Protein AF-A0A4Q5TGQ3-F1 (afdb_monomer_lite)

Structure (mmCIF, N/CA/C/O backbone):
data_AF-A0A4Q5TGQ3-F1
#
_entry.id   AF-A0A4Q5TGQ3-F1
#
loop_
_atom_site.group_PDB
_atom_site.id
_atom_site.type_symbol
_atom_site.label_atom_id
_atom_site.label_alt_id
_atom_site.label_comp_id
_atom_site.label_asym_id
_atom_site.label_entity_id
_atom_site.label_seq_id
_atom_site.pdbx_PDB_ins_code
_atom_site.Cartn_x
_atom_site.Cartn_y
_atom_site.Cartn_z
_atom_site.occupancy
_atom_site.B_iso_or_equiv
_atom_site.auth_seq_id
_atom_site.auth_comp_id
_atom_site.auth_asym_id
_atom_site.auth_atom_id
_atom_site.pdbx_PDB_model_num
ATOM 1 N N . MET A 1 1 ? -14.042 -17.756 -9.982 1.00 50.22 1 MET A N 1
ATOM 2 C CA . MET A 1 1 ? -13.386 -18.759 -9.117 1.00 50.22 1 MET A CA 1
ATOM 3 C C . MET A 1 1 ? -13.453 -18.427 -7.625 1.00 50.22 1 MET A C 1
ATOM 5 O O . MET A 1 1 ? -13.929 -19.279 -6.901 1.00 50.22 1 MET A O 1
ATOM 9 N N . ALA A 1 2 ? -13.041 -17.249 -7.129 1.00 47.34 2 ALA A N 1
ATOM 10 C CA . ALA A 1 2 ? -13.083 -16.975 -5.676 1.00 47.34 2 ALA A CA 1
ATOM 11 C C . ALA A 1 2 ? -14.503 -16.940 -5.086 1.00 47.34 2 ALA A C 1
ATOM 13 O O . ALA A 1 2 ? -14.735 -17.528 -4.039 1.00 47.34 2 ALA A O 1
ATOM 14 N N . ALA A 1 3 ? -15.469 -16.342 -5.797 1.00 51.19 3 ALA A N 1
ATOM 15 C CA . ALA A 1 3 ? -16.883 -16.433 -5.426 1.00 51.19 3 ALA A CA 1
ATOM 16 C C . ALA A 1 3 ? -17.351 -17.897 -5.386 1.00 51.19 3 ALA A C 1
ATOM 18 O O . ALA A 1 3 ? -17.969 -18.317 -4.422 1.00 51.19 3 ALA A O 1
ATOM 19 N N . THR A 1 4 ? -16.973 -18.704 -6.382 1.00 56.66 4 THR A N 1
ATOM 20 C CA . THR A 1 4 ? -17.255 -20.147 -6.417 1.00 56.66 4 THR A CA 1
ATOM 21 C C . THR A 1 4 ? -16.618 -20.882 -5.239 1.00 56.66 4 THR A C 1
ATOM 23 O O . THR A 1 4 ? -17.290 -21.669 -4.595 1.00 56.66 4 THR A O 1
ATOM 26 N N . LEU A 1 5 ? -15.351 -20.610 -4.919 1.00 57.34 5 LEU A N 1
ATOM 27 C CA . LEU A 1 5 ? -14.638 -21.221 -3.799 1.00 57.34 5 LEU A CA 1
ATOM 28 C C . LEU A 1 5 ? -15.249 -20.816 -2.458 1.00 57.34 5 LEU A C 1
ATOM 30 O O . LEU A 1 5 ? -15.397 -21.657 -1.588 1.00 57.34 5 LEU A O 1
ATOM 34 N N . ALA A 1 6 ? -15.636 -19.557 -2.284 1.00 54.16 6 ALA A N 1
ATOM 35 C CA . ALA A 1 6 ? -16.277 -19.103 -1.060 1.00 54.16 6 ALA A CA 1
ATOM 36 C C . ALA A 1 6 ? -17.706 -19.616 -0.919 1.00 54.16 6 ALA A C 1
ATOM 38 O O . ALA A 1 6 ? -18.105 -19.966 0.183 1.00 54.16 6 ALA A O 1
ATOM 39 N N . LEU A 1 7 ? -18.448 -19.727 -2.022 1.00 61.91 7 LEU A N 1
ATOM 40 C CA . LEU A 1 7 ? -19.734 -20.419 -2.050 1.00 61.91 7 LEU A CA 1
ATOM 41 C C . LEU A 1 7 ? -19.554 -21.907 -1.731 1.00 61.91 7 LEU A C 1
ATOM 43 O O . LEU A 1 7 ? -20.342 -22.448 -0.971 1.00 61.91 7 LEU A O 1
ATOM 47 N N . LEU A 1 8 ? -18.498 -22.554 -2.237 1.00 64.31 8 LEU A N 1
ATOM 48 C CA . LEU A 1 8 ? -18.159 -23.942 -1.912 1.00 64.31 8 LEU A CA 1
ATOM 49 C C . LEU A 1 8 ? -17.750 -24.101 -0.447 1.00 64.31 8 LEU A C 1
ATOM 51 O O . LEU A 1 8 ? -18.215 -25.024 0.201 1.00 64.31 8 LEU A O 1
ATOM 55 N N . LEU A 1 9 ? -16.924 -23.212 0.104 1.00 59.62 9 LEU A N 1
ATOM 56 C CA . LEU A 1 9 ? -16.521 -23.246 1.512 1.00 59.62 9 LEU A CA 1
ATOM 57 C C . LEU A 1 9 ? -17.701 -22.941 2.438 1.00 59.62 9 LEU A C 1
ATOM 59 O O . LEU A 1 9 ? -17.874 -23.636 3.433 1.00 59.62 9 LEU A O 1
ATOM 63 N N . ALA A 1 10 ? -18.540 -21.964 2.087 1.00 61.91 10 ALA A N 1
ATOM 64 C CA . ALA A 1 10 ? -19.783 -21.680 2.795 1.00 61.91 10 ALA A CA 1
ATOM 65 C C . ALA A 1 10 ? -20.739 -22.878 2.723 1.00 61.91 10 ALA A C 1
ATOM 67 O O . ALA A 1 10 ? -21.314 -23.244 3.739 1.00 61.91 10 ALA A O 1
ATOM 68 N N . ALA A 1 11 ? -20.849 -23.544 1.568 1.00 69.44 11 ALA A N 1
ATOM 69 C CA . ALA A 1 11 ? -21.652 -24.753 1.403 1.00 69.44 11 ALA A CA 1
ATOM 70 C C . ALA A 1 11 ? -21.084 -25.949 2.182 1.00 69.44 11 ALA A C 1
ATOM 72 O O . ALA A 1 11 ? -21.845 -26.682 2.799 1.00 69.44 11 ALA A O 1
ATOM 73 N N . VAL A 1 12 ? -19.762 -26.141 2.202 1.00 69.38 12 VAL A N 1
ATOM 74 C CA . VAL A 1 12 ? -19.092 -27.200 2.974 1.00 69.38 12 VAL A CA 1
ATOM 75 C C . VAL A 1 12 ? -19.251 -26.958 4.472 1.00 69.38 12 VAL A C 1
ATOM 77 O O . VAL A 1 12 ? -19.541 -27.896 5.207 1.00 69.38 12 VAL A O 1
ATOM 80 N N . TRP A 1 13 ? -19.104 -25.715 4.932 1.00 63.84 13 TRP A N 1
ATOM 81 C CA . TRP A 1 13 ? -19.319 -25.350 6.331 1.00 63.84 13 TRP A CA 1
ATOM 82 C C . TRP A 1 13 ? -20.790 -25.513 6.732 1.00 63.84 13 TRP A C 1
ATOM 84 O O . TRP A 1 13 ? -21.083 -26.190 7.715 1.00 63.84 13 TRP A O 1
ATOM 94 N N . ALA A 1 14 ? -21.714 -25.006 5.910 1.00 70.06 14 ALA A N 1
ATOM 95 C CA . ALA A 1 14 ? -23.150 -25.181 6.102 1.00 70.06 14 ALA A CA 1
ATOM 96 C C . ALA A 1 14 ? -23.560 -26.657 6.086 1.00 70.06 14 ALA A C 1
ATOM 98 O O . ALA A 1 14 ? -24.423 -27.042 6.863 1.00 70.06 14 ALA A O 1
ATOM 99 N N . TRP A 1 15 ? -22.939 -27.493 5.248 1.00 77.06 15 TRP A N 1
ATOM 100 C CA . TRP A 1 15 ? -23.179 -28.935 5.227 1.00 77.06 15 TRP A CA 1
ATOM 101 C C . TRP A 1 15 ? -22.639 -29.614 6.489 1.00 77.06 15 TRP A C 1
ATOM 103 O O . TRP A 1 15 ? -23.366 -30.368 7.136 1.00 77.06 15 TRP A O 1
ATOM 113 N N . ARG A 1 16 ? -21.390 -29.325 6.870 1.00 72.88 16 ARG A N 1
ATOM 114 C CA . ARG A 1 16 ? -20.743 -29.907 8.054 1.00 72.88 16 ARG A CA 1
ATOM 115 C C . ARG A 1 16 ? -21.534 -29.622 9.329 1.00 72.88 16 ARG A C 1
ATOM 117 O O . ARG A 1 16 ? -21.736 -30.524 10.134 1.00 72.88 16 ARG A O 1
ATOM 124 N N . ASP A 1 17 ? -21.993 -28.385 9.484 1.00 72.12 17 ASP A N 1
ATOM 125 C CA . ASP A 1 17 ? -22.681 -27.909 10.683 1.00 72.12 17 ASP A CA 1
ATOM 126 C C . ASP A 1 17 ? -24.206 -27.800 10.474 1.00 72.12 17 ASP A C 1
ATOM 128 O O . ASP A 1 17 ? -24.907 -27.145 11.250 1.00 72.12 17 ASP A O 1
ATOM 132 N N . TRP A 1 18 ? -24.745 -28.479 9.449 1.00 80.44 18 TRP A N 1
ATOM 133 C CA . TRP A 1 18 ? -26.138 -28.340 9.001 1.00 80.44 18 TRP A CA 1
ATOM 134 C C . TRP A 1 18 ? -27.157 -28.566 10.113 1.00 80.44 18 TRP A C 1
ATOM 136 O O . TRP A 1 18 ? -28.144 -27.842 10.202 1.00 80.44 18 TRP A O 1
ATOM 146 N N . ALA A 1 19 ? -26.924 -29.541 10.992 1.00 79.94 19 ALA A N 1
ATOM 147 C CA . ALA A 1 19 ? -27.840 -29.840 12.092 1.00 79.94 19 ALA A CA 1
ATOM 148 C C . ALA A 1 19 ? -27.990 -28.664 13.078 1.00 79.94 19 ALA A C 1
ATOM 150 O O . ALA A 1 19 ? -29.077 -28.435 13.603 1.00 79.94 19 ALA A O 1
ATOM 151 N N . ALA A 1 20 ? -26.917 -27.905 13.319 1.00 70.00 20 ALA A N 1
ATOM 152 C CA . ALA A 1 20 ? -26.957 -26.708 14.155 1.00 70.00 20 ALA A CA 1
ATOM 153 C C . ALA A 1 20 ? -27.500 -25.505 13.369 1.00 70.00 20 ALA A C 1
ATOM 155 O O . ALA A 1 20 ? -28.404 -24.814 13.842 1.00 70.00 20 ALA A O 1
ATOM 156 N N . LEU A 1 21 ? -27.005 -25.307 12.145 1.00 75.31 21 LEU A N 1
ATOM 157 C CA . LEU A 1 21 ? -27.364 -24.180 11.289 1.00 75.31 21 LEU A CA 1
ATOM 158 C C . LEU A 1 21 ? -28.845 -24.191 10.890 1.00 75.31 21 LEU A C 1
ATOM 160 O O . LEU A 1 21 ? -29.500 -23.165 11.020 1.00 75.31 21 LEU A O 1
ATOM 164 N N . SER A 1 22 ? -29.401 -25.341 10.487 1.00 85.19 22 SER A N 1
ATOM 165 C CA . SER A 1 22 ? -30.831 -25.501 10.152 1.00 85.19 22 SER A CA 1
ATOM 166 C C . SER A 1 22 ? -31.762 -25.258 11.342 1.00 85.19 22 SER A C 1
ATOM 168 O O . SER A 1 22 ? -32.922 -24.911 11.159 1.00 85.19 22 SER A O 1
ATOM 170 N N . ALA A 1 23 ? -31.254 -25.368 12.570 1.00 84.25 23 ALA A N 1
ATOM 171 C CA . ALA A 1 23 ? -31.964 -24.975 13.782 1.00 84.25 23 ALA A CA 1
ATOM 172 C C . ALA A 1 23 ? -31.683 -23.514 14.199 1.00 84.25 23 ALA A C 1
ATOM 174 O O . ALA A 1 23 ? -32.104 -23.108 15.282 1.00 84.25 23 ALA A O 1
ATOM 175 N N . LEU A 1 24 ? -30.953 -22.742 13.379 1.00 80.06 24 LEU A N 1
ATOM 176 C CA . LEU A 1 24 ? -30.448 -21.390 13.660 1.00 80.06 24 LEU A CA 1
ATOM 177 C C . LEU A 1 24 ? -29.696 -21.292 14.999 1.00 80.06 24 LEU A C 1
ATOM 179 O O . LEU A 1 24 ? -29.748 -20.277 15.694 1.00 80.06 24 LEU A O 1
ATOM 183 N N . ARG A 1 25 ? -28.973 -22.358 15.363 1.00 77.44 25 ARG A N 1
ATOM 184 C CA . ARG A 1 25 ? -28.031 -22.357 16.487 1.00 77.44 25 ARG A CA 1
ATOM 185 C C . ARG A 1 25 ? -26.706 -21.797 15.988 1.00 77.44 25 ARG A C 1
ATOM 187 O O . ARG A 1 25 ? -25.910 -22.525 15.397 1.00 77.44 25 ARG A O 1
ATOM 194 N N . LEU A 1 26 ? -26.531 -20.491 16.164 1.00 75.69 26 LEU A N 1
ATOM 195 C CA . LEU A 1 26 ? -25.365 -19.761 15.671 1.00 75.69 26 LEU A CA 1
ATOM 196 C C . LEU A 1 26 ? -24.143 -19.953 16.596 1.00 75.69 26 LEU A C 1
ATOM 198 O O . LEU A 1 26 ? -24.324 -20.342 17.753 1.00 75.69 26 LEU A O 1
ATOM 202 N N . PRO A 1 27 ? -22.912 -19.744 16.088 1.00 60.34 27 PRO A N 1
ATOM 203 C CA . PRO A 1 27 ? -21.678 -20.066 16.809 1.00 60.34 27 PRO A CA 1
ATOM 204 C C . PRO A 1 27 ? -21.467 -19.275 18.105 1.00 60.34 27 PRO A C 1
ATOM 206 O O . PRO A 1 27 ? -20.929 -19.840 19.057 1.00 60.34 27 PRO A O 1
ATOM 209 N N . ASP A 1 28 ? -21.889 -18.007 18.144 1.00 65.56 28 ASP A N 1
ATOM 210 C CA . ASP A 1 28 ? -21.793 -17.141 19.320 1.00 65.56 28 ASP A CA 1
ATOM 211 C C . ASP A 1 28 ? -23.171 -16.614 19.768 1.00 65.56 28 ASP A C 1
ATOM 213 O O . ASP A 1 28 ? -24.107 -16.457 18.978 1.00 65.56 28 ASP A O 1
ATOM 217 N N . THR A 1 29 ? -23.304 -16.309 21.059 1.00 68.75 29 THR A N 1
ATOM 218 C CA . THR A 1 29 ? -24.485 -15.642 21.622 1.00 68.75 29 THR A CA 1
ATOM 219 C C . THR A 1 29 ? -24.725 -14.258 21.023 1.00 68.75 29 THR A C 1
ATOM 221 O O . THR A 1 29 ? -25.881 -13.856 20.880 1.00 68.75 29 THR A O 1
ATOM 224 N N . ASP A 1 30 ? -23.663 -13.563 20.616 1.00 71.69 30 ASP A N 1
ATOM 225 C CA . ASP A 1 30 ? -23.733 -12.271 19.939 1.00 71.69 30 ASP A CA 1
ATOM 226 C C . ASP A 1 30 ? -24.388 -12.401 18.555 1.00 71.69 30 ASP A C 1
ATOM 228 O O . ASP A 1 30 ? -25.208 -11.560 18.178 1.00 71.69 30 ASP A O 1
ATOM 232 N N . ASP A 1 31 ? -24.110 -13.488 17.825 1.00 72.44 31 ASP A N 1
ATOM 233 C CA . ASP A 1 31 ? -24.726 -13.773 16.522 1.00 72.44 31 ASP A CA 1
ATOM 234 C C . ASP A 1 31 ? -26.233 -14.024 16.669 1.00 72.44 31 ASP A C 1
ATOM 236 O O . ASP A 1 31 ? -27.049 -13.524 15.888 1.00 72.44 31 ASP A O 1
ATOM 240 N N . VAL A 1 32 ? -26.621 -14.779 17.704 1.00 79.38 32 VAL A N 1
ATOM 241 C CA . VAL A 1 32 ? -28.032 -15.039 18.029 1.00 79.38 32 VAL A CA 1
ATOM 242 C C . VAL A 1 32 ? -28.743 -13.740 18.404 1.00 79.38 32 VAL A C 1
ATOM 244 O O . VAL A 1 32 ? -29.848 -13.481 17.922 1.00 79.38 32 VAL A O 1
ATOM 247 N N . MET A 1 33 ? -28.101 -12.902 19.222 1.00 83.88 33 MET A N 1
ATOM 248 C CA . MET A 1 33 ? -28.643 -11.603 19.617 1.00 83.88 33 MET A CA 1
ATOM 249 C C . MET A 1 33 ? -28.817 -10.675 18.414 1.00 83.88 33 MET A C 1
ATOM 251 O O . MET A 1 33 ? -29.849 -10.025 18.269 1.00 83.88 33 MET A O 1
ATOM 255 N N . ARG A 1 34 ? -27.842 -10.663 17.503 1.00 83.06 34 ARG A N 1
ATOM 256 C CA . ARG A 1 34 ? -27.887 -9.897 16.255 1.00 83.06 34 ARG A CA 1
ATOM 257 C C . ARG A 1 34 ? -29.058 -10.319 15.369 1.00 83.06 34 ARG A C 1
ATOM 259 O O . ARG A 1 34 ? -29.803 -9.466 14.890 1.00 83.06 34 ARG A O 1
ATOM 266 N N . LEU A 1 35 ? -29.257 -11.626 15.176 1.00 86.25 35 LEU A N 1
ATOM 267 C CA . LEU A 1 35 ? -30.403 -12.141 14.422 1.00 86.25 35 LEU A CA 1
ATOM 268 C C . LEU A 1 35 ? -31.729 -11.742 15.085 1.00 86.25 35 LEU A C 1
ATOM 270 O O . LEU A 1 35 ? -32.680 -11.377 14.394 1.00 86.25 35 LEU A O 1
ATOM 274 N N . GLN A 1 36 ? -31.785 -11.752 16.418 1.00 90.12 36 GLN A N 1
ATOM 275 C CA . GLN A 1 36 ? -32.958 -11.303 17.160 1.00 90.12 36 GLN A CA 1
ATOM 276 C C . GLN A 1 36 ? -33.228 -9.798 16.979 1.00 90.12 36 GLN A C 1
ATOM 278 O O . GLN A 1 36 ? -34.371 -9.427 16.718 1.00 90.12 36 GLN A O 1
ATOM 283 N N . GLN A 1 37 ? -32.197 -8.945 17.000 1.00 88.25 37 GLN A N 1
ATOM 284 C CA . GLN A 1 37 ? -32.331 -7.512 16.696 1.00 88.25 37 GLN A CA 1
ATOM 285 C C . GLN A 1 37 ? -32.879 -7.265 15.284 1.00 88.25 37 GLN A C 1
ATOM 287 O O . GLN A 1 37 ? -33.745 -6.407 15.106 1.00 88.25 37 GLN A O 1
ATOM 292 N N . ILE A 1 38 ? -32.433 -8.042 14.291 1.00 92.06 38 ILE A N 1
ATOM 293 C CA . ILE A 1 38 ? -32.944 -7.960 12.914 1.00 92.06 38 ILE A CA 1
ATOM 294 C C . ILE A 1 38 ? -34.420 -8.372 12.850 1.00 92.06 38 ILE A C 1
ATOM 296 O O . ILE A 1 38 ? -35.217 -7.698 12.199 1.00 92.06 38 ILE A O 1
ATOM 300 N N . ARG A 1 39 ? -34.812 -9.448 13.542 1.00 94.56 39 ARG A N 1
ATOM 301 C CA . ARG A 1 39 ? -36.217 -9.884 13.608 1.00 94.56 39 ARG A CA 1
ATOM 302 C C . ARG A 1 39 ? -37.109 -8.823 14.227 1.00 94.56 39 ARG A C 1
ATOM 304 O O . ARG A 1 39 ? -38.159 -8.522 13.670 1.00 94.56 39 ARG A O 1
ATOM 311 N N . ASP A 1 40 ? -36.694 -8.250 15.352 1.00 93.56 40 ASP A N 1
ATOM 312 C CA . ASP A 1 40 ? -37.488 -7.229 16.026 1.00 93.56 40 ASP A CA 1
ATOM 313 C C . ASP A 1 40 ? -37.537 -5.936 15.185 1.00 93.56 40 ASP A C 1
ATOM 315 O O . ASP A 1 40 ? -38.596 -5.319 15.083 1.00 93.56 40 ASP A O 1
ATOM 319 N N . TRP A 1 41 ? -36.451 -5.572 14.483 1.00 94.88 41 TRP A N 1
ATOM 320 C CA . TRP A 1 41 ? -36.446 -4.482 13.494 1.00 94.88 41 TRP A CA 1
ATOM 321 C C . TRP A 1 41 ? -37.484 -4.681 12.391 1.00 94.88 41 TRP A C 1
ATOM 323 O O . TRP A 1 41 ? -38.341 -3.825 12.174 1.00 94.88 41 TRP A O 1
ATOM 333 N N . LEU A 1 42 ? -37.414 -5.819 11.700 1.00 95.38 42 LEU A N 1
ATOM 334 C CA . LEU A 1 42 ? -38.326 -6.151 10.609 1.00 95.38 42 LEU A CA 1
ATOM 335 C C . LEU A 1 42 ? -39.761 -6.365 11.117 1.00 95.38 42 LEU A C 1
ATOM 337 O O . LEU A 1 42 ? -40.713 -6.171 10.367 1.00 95.38 42 LEU A O 1
ATOM 341 N N . GLY A 1 43 ? -39.913 -6.706 12.399 1.00 94.56 43 GLY A N 1
ATOM 342 C CA . GLY A 1 43 ? -41.178 -6.800 13.125 1.00 94.56 43 GLY A CA 1
ATOM 343 C C . GLY A 1 43 ? -41.750 -5.463 13.611 1.00 94.56 43 GLY A C 1
ATOM 344 O O . GLY A 1 43 ? -42.807 -5.464 14.237 1.00 94.56 43 GLY A O 1
ATOM 345 N N . GLY A 1 44 ? -41.092 -4.333 13.327 1.00 95.00 44 GLY A N 1
ATOM 346 C CA . GLY A 1 44 ? -41.609 -2.987 13.596 1.00 95.00 44 GLY A CA 1
ATOM 347 C C . GLY A 1 44 ? -40.893 -2.208 14.703 1.00 95.00 44 GLY A C 1
ATOM 348 O O . GLY A 1 44 ? -41.255 -1.058 14.952 1.00 95.00 44 GLY A O 1
ATOM 349 N N . GLN A 1 45 ? -39.870 -2.772 15.351 1.00 95.25 45 GLN A N 1
ATOM 350 C CA . GLN A 1 45 ? -39.019 -2.011 16.269 1.00 95.25 45 GLN A CA 1
ATOM 351 C C . GLN A 1 45 ? -38.236 -0.942 15.489 1.00 95.25 45 GLN A C 1
ATOM 353 O O . GLN A 1 45 ? -37.672 -1.217 14.429 1.00 95.25 45 GLN A O 1
ATOM 358 N N . GLY A 1 46 ? -38.177 0.286 16.010 1.00 94.44 46 GLY A N 1
ATOM 359 C CA . GLY A 1 46 ? -37.504 1.398 15.335 1.00 94.44 46 GLY A CA 1
ATOM 360 C C . GLY A 1 46 ? -36.013 1.134 15.084 1.00 94.44 46 GLY A C 1
ATOM 361 O O . GLY A 1 46 ? -35.331 0.539 15.910 1.00 94.44 46 GLY A O 1
ATOM 362 N N . PHE A 1 47 ? -35.472 1.619 13.961 1.00 92.69 47 PHE A N 1
ATOM 363 C CA . PHE A 1 47 ? -34.055 1.412 13.606 1.00 92.69 47 PHE A CA 1
ATOM 364 C C . PHE A 1 47 ? -33.070 1.992 14.642 1.00 92.69 47 PHE A C 1
ATOM 366 O O . PHE A 1 47 ? -31.980 1.460 14.831 1.00 92.69 47 PHE A O 1
ATOM 373 N N . GLY A 1 48 ? -33.449 3.085 15.312 1.00 90.88 48 GLY A N 1
ATOM 374 C CA . GLY A 1 48 ? -32.654 3.701 16.380 1.00 90.88 48 GLY A CA 1
ATOM 375 C C . GLY A 1 48 ? -32.875 3.100 17.770 1.00 90.88 48 GLY A C 1
ATOM 376 O O . GLY A 1 48 ? -32.168 3.483 18.694 1.00 90.88 48 GLY A O 1
ATOM 377 N N . ASP A 1 49 ? -33.840 2.192 17.931 1.00 92.56 49 ASP A N 1
ATOM 378 C CA . ASP A 1 49 ? -34.087 1.505 19.198 1.00 92.56 49 ASP A CA 1
ATOM 379 C C . ASP A 1 49 ? -33.153 0.289 19.291 1.00 92.56 49 ASP A C 1
ATOM 381 O O . ASP A 1 49 ? -33.321 -0.711 18.591 1.00 92.56 49 ASP A O 1
ATOM 385 N N . LEU A 1 50 ? -32.114 0.396 20.116 1.00 89.62 50 LEU A N 1
ATOM 386 C CA . LEU A 1 50 ? -31.087 -0.637 20.274 1.00 89.62 50 LEU A CA 1
ATOM 387 C C . LEU A 1 50 ? -31.381 -1.582 21.445 1.00 89.62 50 LEU A C 1
ATOM 389 O O . LEU A 1 50 ? -30.650 -2.560 21.627 1.00 89.62 50 LEU A O 1
ATOM 393 N N . ALA A 1 51 ? -32.461 -1.342 22.191 1.00 88.62 51 ALA A N 1
ATOM 394 C CA . ALA A 1 51 ? -32.813 -2.133 23.350 1.00 88.62 51 ALA A CA 1
ATOM 395 C C . ALA A 1 51 ? -33.271 -3.544 22.963 1.00 88.62 51 ALA A C 1
ATOM 397 O O . ALA A 1 51 ? -33.942 -3.786 21.953 1.00 88.62 51 ALA A O 1
ATOM 398 N N . GLN A 1 52 ? -32.930 -4.500 23.816 1.00 87.00 52 GLN A N 1
ATOM 399 C CA . GLN A 1 52 ? -33.475 -5.845 23.825 1.00 87.00 52 GLN A CA 1
ATOM 400 C C . GLN A 1 52 ? -34.496 -5.957 24.944 1.00 87.00 52 GLN A C 1
ATOM 402 O O . GLN A 1 52 ? -34.187 -6.346 26.068 1.00 87.00 52 GLN A O 1
ATOM 407 N N . HIS A 1 53 ? -35.743 -5.630 24.602 1.00 89.31 53 HIS A N 1
ATOM 408 C CA . HIS A 1 53 ? -36.901 -5.619 25.508 1.00 89.31 53 HIS A CA 1
ATOM 409 C C . HIS A 1 53 ? -37.215 -6.985 26.133 1.00 89.31 53 HIS A C 1
ATOM 411 O O . HIS A 1 53 ? -37.924 -7.072 27.128 1.00 89.31 53 HIS A O 1
ATOM 417 N N . ARG A 1 54 ? -36.672 -8.066 25.560 1.00 81.06 54 ARG A N 1
ATOM 418 C CA . ARG A 1 54 ? -36.821 -9.446 26.050 1.00 81.06 54 ARG A CA 1
ATOM 419 C C . ARG A 1 54 ? -35.804 -9.810 27.141 1.00 81.06 54 ARG A C 1
ATOM 421 O O . ARG A 1 54 ? -35.906 -10.891 27.717 1.00 81.06 54 ARG A O 1
ATOM 428 N N . LEU A 1 55 ? -34.815 -8.952 27.399 1.00 78.44 55 LEU A N 1
ATOM 429 C CA . LEU A 1 55 ? -33.734 -9.195 28.353 1.00 78.44 55 LEU A CA 1
ATOM 430 C C . LEU A 1 55 ? -33.823 -8.231 29.532 1.00 78.44 55 LEU A C 1
ATOM 432 O O . LEU A 1 55 ? -33.655 -7.026 29.382 1.00 78.44 55 LEU A O 1
ATOM 436 N N . GLY A 1 56 ? -34.020 -8.782 30.729 1.00 72.38 56 GLY A N 1
ATOM 437 C CA . GLY A 1 56 ? -34.187 -7.990 31.945 1.00 72.38 56 GLY A CA 1
ATOM 438 C C . GLY A 1 56 ? -35.568 -7.334 32.047 1.00 72.38 56 GLY A C 1
ATOM 439 O O . GLY A 1 56 ? -36.317 -7.243 31.080 1.00 72.38 56 GLY A O 1
ATOM 440 N N . ALA A 1 57 ? -35.922 -6.883 33.252 1.00 74.38 57 ALA A N 1
ATOM 441 C CA . ALA A 1 57 ? -37.264 -6.371 33.546 1.00 74.38 57 ALA A CA 1
ATOM 442 C C . ALA A 1 57 ? -37.610 -5.055 32.820 1.00 74.38 57 ALA A C 1
ATOM 444 O O . ALA A 1 57 ? -38.784 -4.760 32.630 1.00 74.38 57 ALA A O 1
ATOM 445 N N . ALA A 1 58 ? -36.599 -4.277 32.425 1.00 81.62 58 ALA A N 1
ATOM 446 C CA . ALA A 1 58 ? -36.755 -2.998 31.729 1.00 81.62 58 ALA A CA 1
ATOM 447 C C . ALA A 1 58 ? -36.259 -3.036 30.270 1.00 81.62 58 ALA A C 1
ATOM 449 O O . ALA A 1 58 ? -36.211 -1.996 29.620 1.00 81.62 58 ALA A O 1
ATOM 450 N N . GLY A 1 59 ? -35.867 -4.211 29.764 1.00 82.19 59 GLY A N 1
ATOM 451 C CA . GLY A 1 59 ? -35.050 -4.318 28.559 1.00 82.19 59 GLY A CA 1
ATOM 452 C C . GLY A 1 59 ? -33.572 -4.002 28.821 1.00 82.19 59 GLY A C 1
ATOM 453 O O . GLY A 1 59 ? -33.210 -3.362 29.812 1.00 82.19 59 GLY A O 1
ATOM 454 N N . MET A 1 60 ? -32.701 -4.480 27.932 1.00 83.69 60 MET A N 1
ATOM 455 C CA . MET A 1 60 ? -31.257 -4.249 27.997 1.00 83.69 60 MET A CA 1
ATOM 456 C C . MET A 1 60 ? -30.798 -3.432 26.794 1.00 83.69 60 MET A C 1
ATOM 458 O O . MET A 1 60 ? -30.973 -3.862 25.658 1.00 83.69 60 MET A O 1
ATOM 462 N N . GLU A 1 61 ? -30.156 -2.291 27.036 1.00 87.19 61 GLU A N 1
ATOM 463 C CA . GLU A 1 61 ? -29.533 -1.508 25.968 1.00 87.19 61 GLU A CA 1
ATOM 464 C C . GLU A 1 61 ? -28.305 -2.210 25.397 1.00 87.19 61 GLU A C 1
ATOM 466 O O . GLU A 1 61 ? -27.427 -2.673 26.133 1.00 87.19 61 GLU A O 1
ATOM 471 N N . MET A 1 62 ? -28.230 -2.256 24.069 1.00 84.56 62 MET A N 1
ATOM 472 C CA . MET A 1 62 ? -27.085 -2.824 23.375 1.00 84.56 62 MET A CA 1
ATOM 473 C C . MET A 1 62 ? -26.061 -1.753 23.028 1.00 84.56 62 MET A C 1
ATOM 475 O O . MET A 1 62 ? -26.384 -0.685 22.520 1.00 84.56 62 MET A O 1
ATOM 479 N N . HIS A 1 63 ? -24.788 -2.065 23.266 1.00 79.50 63 HIS A N 1
ATOM 480 C CA . HIS A 1 63 ? -23.679 -1.131 23.051 1.00 79.50 63 HIS A CA 1
ATOM 481 C C . HIS A 1 63 ? -23.243 -1.017 21.575 1.00 79.50 63 HIS A C 1
ATOM 483 O O . HIS A 1 63 ? -22.262 -0.340 21.267 1.00 79.50 63 HIS A O 1
ATOM 489 N N . TRP A 1 64 ? -23.943 -1.681 20.652 1.00 79.38 64 TRP A N 1
ATOM 490 C CA . TRP A 1 64 ? -23.661 -1.699 19.216 1.00 79.38 64 TRP A CA 1
ATOM 491 C C . TRP A 1 64 ? -24.847 -1.173 18.394 1.00 79.38 64 TRP A C 1
ATOM 493 O O . TRP A 1 64 ? -25.993 -1.237 18.825 1.00 79.38 64 TRP A O 1
ATOM 503 N N . SER A 1 65 ? -24.584 -0.659 17.187 1.00 86.19 65 SER A N 1
ATOM 504 C CA . SER A 1 65 ? -25.620 -0.105 16.294 1.00 86.19 65 SER A CA 1
ATOM 505 C C . SER A 1 65 ? -26.240 -1.156 15.361 1.00 86.19 65 SER A C 1
ATOM 507 O O . SER A 1 65 ? -25.689 -2.250 15.209 1.00 86.19 65 SER A O 1
ATOM 509 N N . ARG A 1 66 ? -27.341 -0.787 14.682 1.00 82.81 66 ARG A N 1
ATOM 510 C CA . ARG A 1 66 ? -28.009 -1.588 13.632 1.00 82.81 66 ARG A CA 1
ATOM 511 C C . ARG A 1 66 ? -27.430 -1.419 12.223 1.00 82.81 66 ARG A C 1
ATOM 513 O O . ARG A 1 66 ? -27.966 -1.957 11.263 1.00 82.81 66 ARG A O 1
ATOM 520 N N . LEU A 1 67 ? -26.337 -0.673 12.044 1.00 77.62 67 LEU A N 1
ATOM 521 C CA . LEU A 1 67 ? -25.720 -0.537 10.715 1.00 77.62 67 LEU A CA 1
ATOM 522 C C . LEU A 1 67 ? -25.306 -1.887 10.090 1.00 77.62 67 LEU A C 1
ATOM 524 O O . LEU A 1 67 ? -25.560 -2.071 8.899 1.00 77.62 67 LEU A O 1
ATOM 528 N N . PRO A 1 68 ? -24.733 -2.851 10.843 1.00 74.50 68 PRO A N 1
ATOM 529 C CA . PRO A 1 68 ? -24.425 -4.180 10.308 1.00 74.50 68 PRO A CA 1
ATOM 530 C C . PRO A 1 68 ? -25.668 -4.991 9.909 1.00 74.50 68 PRO A C 1
ATOM 532 O O . PRO A 1 68 ? -25.558 -5.918 9.111 1.00 74.50 68 PRO A O 1
ATOM 535 N N . ASP A 1 69 ? -26.841 -4.626 10.430 1.00 86.31 69 ASP A N 1
ATOM 536 C CA . ASP A 1 69 ? -28.106 -5.347 10.267 1.00 86.31 69 ASP A CA 1
ATOM 537 C C . ASP A 1 69 ? -28.739 -5.085 8.892 1.00 86.31 69 ASP A C 1
ATOM 539 O O . ASP A 1 69 ? -29.570 -5.865 8.435 1.00 86.31 69 ASP A O 1
ATOM 543 N N . LEU A 1 70 ? -28.333 -4.008 8.206 1.00 83.62 70 LEU A N 1
ATOM 544 C CA . LEU A 1 70 ? -28.918 -3.570 6.934 1.00 83.62 70 LEU A CA 1
ATOM 545 C C . LEU A 1 70 ? -28.846 -4.650 5.847 1.00 83.62 70 LEU A C 1
ATOM 547 O O . LEU A 1 70 ? -29.830 -4.902 5.158 1.00 83.62 70 LEU A O 1
ATOM 551 N N . VAL A 1 71 ? -27.689 -5.298 5.697 1.00 79.00 71 VAL A N 1
ATOM 552 C CA . VAL A 1 71 ? -27.464 -6.322 4.665 1.00 79.00 71 VAL A CA 1
ATOM 553 C C . VAL A 1 71 ? -28.231 -7.619 4.962 1.00 79.00 71 VAL A C 1
ATOM 555 O O . VAL A 1 71 ? -29.025 -8.028 4.111 1.00 79.00 71 VAL A O 1
ATOM 558 N N . PRO A 1 72 ? -28.062 -8.278 6.128 1.00 80.56 72 PRO A N 1
ATOM 559 C CA . PRO A 1 72 ? -28.837 -9.476 6.444 1.00 80.56 72 PRO A CA 1
ATOM 560 C C . PRO A 1 72 ? -30.341 -9.182 6.551 1.00 80.56 72 PRO A C 1
ATOM 562 O O . PRO A 1 72 ? -31.145 -9.986 6.087 1.00 80.56 72 PRO A O 1
ATOM 565 N N . GLY A 1 73 ? -30.738 -8.012 7.062 1.00 88.56 73 GLY A N 1
ATOM 566 C CA . GLY A 1 73 ? -32.137 -7.586 7.121 1.00 88.56 73 GLY A CA 1
ATOM 567 C C . GLY A 1 73 ? -32.769 -7.402 5.741 1.00 88.56 73 GLY A C 1
ATOM 568 O O . GLY A 1 73 ? -33.888 -7.861 5.526 1.00 88.56 73 GLY A O 1
ATOM 569 N N . ALA A 1 74 ? -32.050 -6.821 4.773 1.00 87.75 74 ALA A N 1
ATOM 570 C CA . ALA A 1 74 ? -32.521 -6.720 3.391 1.00 87.75 74 ALA A CA 1
ATOM 571 C C . ALA A 1 74 ? -32.693 -8.101 2.738 1.00 87.75 74 ALA A C 1
ATOM 573 O O . ALA A 1 74 ? -33.693 -8.340 2.065 1.00 87.75 74 ALA A O 1
ATOM 574 N N . ILE A 1 75 ? -31.757 -9.028 2.969 1.00 84.44 75 ILE A N 1
ATOM 575 C CA . ILE A 1 75 ? -31.864 -10.408 2.470 1.00 84.44 75 ILE A CA 1
ATOM 576 C C . ILE A 1 75 ? -33.100 -11.093 3.058 1.00 84.44 75 ILE A C 1
ATOM 578 O O . ILE A 1 75 ? -33.882 -11.680 2.308 1.00 84.44 75 ILE A O 1
ATOM 582 N N . ILE A 1 76 ? -33.312 -10.974 4.374 1.00 92.69 76 ILE A N 1
ATOM 583 C CA . ILE A 1 76 ? -34.487 -11.543 5.041 1.00 92.69 76 ILE A CA 1
ATOM 584 C C . ILE A 1 76 ? -35.764 -10.934 4.461 1.00 92.69 76 ILE A C 1
ATOM 586 O O . ILE A 1 76 ? -36.651 -11.676 4.043 1.00 92.69 76 ILE A O 1
ATOM 590 N N . ALA A 1 77 ? -35.852 -9.607 4.365 1.00 94.19 77 ALA A N 1
ATOM 591 C CA . ALA A 1 77 ? -37.032 -8.917 3.853 1.00 94.19 77 ALA A CA 1
ATOM 592 C C . ALA A 1 77 ? -37.371 -9.300 2.401 1.00 94.19 77 ALA A C 1
ATOM 594 O O . ALA A 1 77 ? -38.540 -9.497 2.078 1.00 94.19 77 ALA A O 1
ATOM 595 N N . LEU A 1 78 ? -36.363 -9.442 1.534 1.00 93.62 78 LEU A N 1
ATOM 596 C CA . LEU A 1 78 ? -36.552 -9.776 0.118 1.00 93.62 78 LEU A CA 1
ATOM 597 C C . LEU A 1 78 ? -36.898 -11.251 -0.113 1.00 93.62 78 LEU A C 1
ATOM 599 O O . LEU A 1 78 ? -37.684 -11.558 -1.007 1.00 93.62 78 LEU A O 1
ATOM 603 N N . LEU A 1 79 ? -36.314 -12.168 0.664 1.00 92.25 79 LEU A N 1
ATOM 604 C CA . LEU A 1 79 ? -36.511 -13.608 0.469 1.00 92.25 79 LEU A CA 1
ATOM 605 C C . LEU A 1 79 ? -37.697 -14.168 1.253 1.00 92.25 79 LEU A C 1
ATOM 607 O O . LEU A 1 79 ? -38.267 -15.173 0.833 1.00 92.25 79 LEU A O 1
ATOM 611 N N . THR A 1 80 ? -38.106 -13.524 2.349 1.00 96.25 80 THR A N 1
ATOM 612 C CA . THR A 1 80 ? -39.239 -13.980 3.173 1.00 96.25 80 THR A CA 1
ATOM 613 C C . THR A 1 80 ? -40.524 -14.207 2.364 1.00 96.25 80 THR A C 1
ATOM 615 O O . THR A 1 80 ? -41.129 -15.263 2.552 1.00 96.25 80 THR A O 1
ATOM 618 N N . PRO A 1 81 ? -40.938 -13.324 1.429 1.00 95.50 81 PRO A N 1
ATOM 619 C CA . PRO A 1 81 ? -42.155 -13.533 0.638 1.00 95.50 81 PRO A CA 1
ATOM 620 C C . PRO A 1 81 ? -42.114 -14.763 -0.277 1.00 95.50 81 PRO A C 1
ATOM 622 O O . PRO A 1 81 ? -43.165 -15.267 -0.661 1.00 95.50 81 PRO A O 1
ATOM 625 N N . VAL A 1 82 ? -40.918 -15.228 -0.652 1.00 95.12 82 VAL A N 1
ATOM 626 C CA . VAL A 1 82 ? -40.733 -16.274 -1.672 1.00 95.12 82 VAL A CA 1
ATOM 627 C C . VAL A 1 82 ? -40.331 -17.612 -1.051 1.00 95.12 82 VAL A C 1
ATOM 629 O O . VAL A 1 82 ? -40.807 -18.658 -1.478 1.00 95.12 82 VAL A O 1
ATOM 632 N N . ALA A 1 83 ? -39.460 -17.588 -0.043 1.00 91.56 83 ALA A N 1
ATOM 633 C CA . ALA A 1 83 ? -38.866 -18.774 0.573 1.00 91.56 83 ALA A CA 1
ATOM 634 C C . ALA A 1 83 ? -39.336 -19.011 2.021 1.00 91.56 83 ALA A C 1
ATOM 636 O O . ALA A 1 83 ? -39.018 -20.041 2.614 1.00 91.56 83 ALA A O 1
ATOM 637 N N . GLY A 1 84 ? -40.090 -18.070 2.597 1.00 95.00 84 GLY A N 1
ATOM 638 C CA . GLY A 1 84 ? -40.452 -18.066 4.011 1.00 95.00 84 GLY A CA 1
ATOM 639 C C . GLY A 1 84 ? -39.333 -17.524 4.907 1.00 95.00 84 GLY A C 1
ATOM 640 O O . GLY A 1 84 ? -38.152 -17.543 4.554 1.00 95.00 84 GLY A O 1
ATOM 641 N N . ALA A 1 85 ? -39.712 -17.041 6.093 1.00 91.69 85 ALA A N 1
ATOM 642 C CA . ALA A 1 85 ? -38.799 -16.361 7.016 1.00 91.69 85 ALA A CA 1
ATOM 643 C C . ALA A 1 85 ? -37.607 -17.240 7.425 1.00 91.69 85 ALA A C 1
ATOM 645 O O . ALA A 1 85 ? -36.467 -16.791 7.399 1.00 91.69 85 ALA A O 1
ATOM 646 N N . HIS A 1 86 ? -37.852 -18.518 7.725 1.00 90.88 86 HIS A N 1
ATOM 647 C CA . HIS A 1 86 ? -36.802 -19.432 8.170 1.00 90.88 86 HIS A CA 1
ATOM 648 C C . HIS A 1 86 ? -35.709 -19.647 7.108 1.00 90.88 86 HIS A C 1
ATOM 650 O O . HIS A 1 86 ? -34.522 -19.542 7.408 1.00 90.88 86 HIS A O 1
ATOM 656 N N . ALA A 1 87 ? -36.090 -19.892 5.849 1.00 85.75 87 ALA A N 1
ATOM 657 C CA . ALA A 1 87 ? -35.122 -20.049 4.765 1.00 85.75 87 ALA A CA 1
ATOM 658 C C . ALA A 1 87 ? -34.399 -18.730 4.450 1.00 85.75 87 ALA A C 1
ATOM 660 O O . ALA A 1 87 ? -33.199 -18.730 4.183 1.00 85.75 87 ALA A O 1
ATOM 661 N N . ALA A 1 88 ? -35.107 -17.601 4.524 1.00 86.94 88 ALA A N 1
ATOM 662 C CA . ALA A 1 88 ? -34.529 -16.277 4.327 1.00 86.94 88 ALA A CA 1
ATOM 663 C C . ALA A 1 88 ? -33.462 -15.945 5.389 1.00 86.94 88 ALA A C 1
ATOM 665 O O . ALA A 1 88 ? -32.385 -15.452 5.053 1.00 86.94 88 ALA A O 1
ATOM 666 N N . GLU A 1 89 ? -33.724 -16.281 6.655 1.00 88.38 89 GLU A N 1
ATOM 667 C CA . GLU A 1 89 ? -32.767 -16.150 7.757 1.00 88.38 89 GLU A CA 1
ATOM 668 C C . GLU A 1 89 ? -31.555 -17.062 7.570 1.00 88.38 89 GLU A C 1
ATOM 670 O O . GLU A 1 89 ? -30.429 -16.590 7.705 1.00 88.38 89 GLU A O 1
ATOM 675 N N . LEU A 1 90 ? -31.758 -18.327 7.176 1.00 81.88 90 LEU A N 1
ATOM 676 C CA . LEU A 1 90 ? -30.662 -19.250 6.859 1.00 81.88 90 LEU A CA 1
ATOM 677 C C . LEU A 1 90 ? -29.736 -18.683 5.776 1.00 81.88 90 LEU A C 1
ATOM 679 O O . LEU A 1 90 ? -28.514 -18.746 5.914 1.00 81.88 90 LEU A O 1
ATOM 683 N N . VAL A 1 91 ? -30.289 -18.085 4.720 1.00 78.75 91 VAL A N 1
ATOM 684 C CA . VAL A 1 91 ? -29.490 -17.443 3.664 1.00 78.75 91 VAL A CA 1
ATOM 685 C C . VAL A 1 91 ? -28.750 -16.215 4.203 1.00 78.75 91 VAL A C 1
ATOM 687 O O . VAL A 1 91 ? -27.554 -16.052 3.946 1.00 78.75 91 VAL A O 1
ATOM 690 N N . ALA A 1 92 ? -29.426 -15.371 4.983 1.00 79.88 92 ALA A N 1
ATOM 691 C CA . ALA A 1 92 ? -28.855 -14.145 5.531 1.00 79.88 92 ALA A CA 1
ATOM 692 C C . ALA A 1 92 ? -27.711 -14.390 6.525 1.00 79.88 92 ALA A C 1
ATOM 694 O O . ALA A 1 92 ? -26.776 -13.596 6.563 1.00 79.88 92 ALA A O 1
ATOM 695 N N . VAL A 1 93 ? -27.735 -15.487 7.285 1.00 76.56 93 VAL A N 1
ATOM 696 C CA . VAL A 1 93 ? -26.635 -15.840 8.204 1.00 76.56 93 VAL A CA 1
ATOM 697 C C . VAL A 1 93 ? -25.496 -16.608 7.523 1.00 76.56 93 VAL A C 1
ATOM 699 O O . VAL A 1 93 ? -24.399 -16.675 8.068 1.00 76.56 93 VAL A O 1
ATOM 702 N N . SER A 1 94 ? -25.719 -17.160 6.323 1.00 69.00 94 SER A N 1
ATOM 703 C CA . SER A 1 94 ? -24.746 -18.031 5.636 1.00 69.00 94 SER A CA 1
ATOM 704 C C . SER A 1 94 ? -23.946 -17.338 4.525 1.00 69.00 94 SER A C 1
ATOM 706 O O . SER A 1 94 ? -22.847 -17.777 4.188 1.00 69.00 94 SER A O 1
ATOM 708 N N . ALA A 1 95 ? -24.484 -16.279 3.915 1.00 59.12 95 ALA A N 1
ATOM 709 C CA . ALA A 1 95 ? -23.981 -15.741 2.646 1.00 59.12 95 ALA A CA 1
ATOM 710 C C . ALA A 1 95 ? -23.234 -14.384 2.695 1.00 59.12 95 ALA A C 1
ATOM 712 O O . ALA A 1 95 ? -22.264 -14.242 1.947 1.00 59.12 95 ALA A O 1
ATOM 713 N N . PRO A 1 96 ? -23.597 -13.370 3.511 1.00 56.28 96 PRO A N 1
ATOM 714 C CA . PRO A 1 96 ? -23.115 -12.000 3.285 1.00 56.28 96 PRO A CA 1
ATOM 715 C C . PRO A 1 96 ? -21.621 -11.834 3.538 1.00 56.28 96 PRO A C 1
ATOM 717 O O . PRO A 1 96 ? -20.906 -11.268 2.715 1.00 56.28 96 PRO A O 1
ATOM 720 N N . VAL A 1 97 ? -21.131 -12.366 4.658 1.00 51.91 97 VAL A N 1
ATOM 721 C CA . VAL A 1 97 ? -19.727 -12.197 5.052 1.00 51.91 97 VAL A CA 1
ATOM 722 C C . VAL A 1 97 ? -18.819 -12.969 4.099 1.00 51.91 97 VAL A C 1
ATOM 724 O O . VAL A 1 97 ? -17.849 -12.407 3.602 1.00 51.91 97 VAL A O 1
ATOM 727 N N . SER A 1 98 ? -19.170 -14.210 3.750 1.00 47.50 98 SER A N 1
ATOM 728 C CA . SER A 1 98 ? -18.379 -15.020 2.820 1.00 47.50 98 SER A CA 1
ATOM 729 C C . SER A 1 98 ? -18.383 -14.459 1.398 1.00 47.50 98 SER A C 1
ATOM 731 O O . SER A 1 98 ? -17.342 -14.480 0.755 1.00 47.50 98 SER A O 1
ATOM 733 N N . VAL A 1 99 ? -19.495 -13.900 0.904 1.00 51.44 99 VAL A N 1
ATOM 734 C CA . VAL A 1 99 ? -19.561 -13.280 -0.435 1.00 51.44 99 VAL A CA 1
ATOM 735 C C . VAL A 1 99 ? -18.802 -11.954 -0.479 1.00 51.44 99 VAL A C 1
ATOM 737 O O . VAL A 1 99 ? -18.073 -11.717 -1.438 1.00 51.44 99 VAL A O 1
ATOM 740 N N . ILE A 1 100 ? -18.905 -11.116 0.556 1.00 51.91 100 ILE A N 1
ATOM 741 C CA . ILE A 1 100 ? -18.155 -9.854 0.642 1.00 51.91 100 ILE A CA 1
ATOM 742 C C . ILE A 1 100 ? -16.655 -10.139 0.775 1.00 51.91 100 ILE A C 1
ATOM 744 O O . ILE A 1 100 ? -15.860 -9.583 0.023 1.00 51.91 100 ILE A O 1
ATOM 748 N N . VAL A 1 101 ? -16.252 -11.058 1.657 1.00 52.34 101 VAL A N 1
ATOM 749 C CA . VAL A 1 101 ? -14.847 -11.470 1.806 1.00 52.34 101 VAL A CA 1
ATOM 750 C C . VAL A 1 101 ? -14.323 -12.105 0.516 1.00 52.34 101 VAL A C 1
ATOM 752 O O . VAL A 1 101 ? -13.201 -11.814 0.117 1.00 52.34 101 VAL A O 1
ATOM 755 N N . ALA A 1 102 ? -15.122 -12.902 -0.193 1.00 48.31 102 ALA A N 1
ATOM 756 C CA . ALA A 1 102 ? -14.730 -13.506 -1.466 1.00 48.31 102 ALA A CA 1
ATOM 757 C C . ALA A 1 102 ? -14.654 -12.524 -2.630 1.00 48.31 102 ALA A C 1
ATOM 759 O O . ALA A 1 102 ? -13.783 -12.673 -3.481 1.00 48.31 102 ALA A O 1
ATOM 760 N N . ALA A 1 103 ? -15.549 -11.538 -2.681 1.00 49.06 103 ALA A N 1
ATOM 761 C CA . ALA A 1 103 ? -15.511 -10.464 -3.664 1.00 49.06 103 ALA A CA 1
ATOM 762 C C . ALA A 1 103 ? -14.283 -9.569 -3.436 1.00 49.06 103 ALA A C 1
ATOM 764 O O . ALA A 1 103 ? -13.576 -9.246 -4.387 1.00 49.06 103 ALA A O 1
ATOM 765 N N . LEU A 1 104 ? -13.962 -9.266 -2.173 1.00 52.03 104 LEU A N 1
ATOM 766 C CA . LEU A 1 104 ? -12.749 -8.536 -1.788 1.00 52.03 104 LEU A CA 1
ATOM 767 C C . LEU A 1 104 ? -11.468 -9.369 -1.987 1.00 52.03 104 LEU A C 1
ATOM 769 O O . LEU A 1 104 ? -10.414 -8.818 -2.292 1.00 52.03 104 LEU A O 1
ATOM 773 N N . ALA A 1 105 ? -11.551 -10.697 -1.865 1.00 56.38 105 ALA A N 1
ATOM 774 C CA . ALA A 1 105 ? -10.442 -11.622 -2.090 1.00 56.38 105 ALA A CA 1
ATOM 775 C C . ALA A 1 105 ? -10.320 -12.103 -3.548 1.00 56.38 105 ALA A C 1
ATOM 777 O O . ALA A 1 105 ? -9.358 -12.801 -3.871 1.00 56.38 105 ALA A O 1
ATOM 778 N N . TYR A 1 106 ? -11.256 -11.773 -4.445 1.00 50.41 106 TYR A N 1
ATOM 779 C CA . TYR A 1 106 ? -11.249 -12.253 -5.833 1.00 50.41 106 TYR A CA 1
ATOM 780 C C . TYR A 1 106 ? -10.024 -11.778 -6.632 1.00 50.41 106 TYR A C 1
ATOM 782 O O . TYR A 1 106 ? -9.375 -12.636 -7.238 1.00 50.41 106 TYR A O 1
ATOM 790 N N . PRO A 1 107 ? -9.617 -10.491 -6.576 1.00 62.12 107 PRO A N 1
ATOM 791 C CA . PRO A 1 107 ? -8.391 -10.050 -7.237 1.00 62.12 107 PRO A CA 1
ATOM 792 C C . PRO A 1 107 ? -7.153 -10.720 -6.630 1.00 62.12 107 PRO A C 1
ATOM 794 O O . PRO A 1 107 ? -6.270 -11.157 -7.355 1.00 62.12 107 PRO A O 1
ATOM 797 N N . ALA A 1 108 ? -7.119 -10.867 -5.300 1.00 62.75 108 ALA A N 1
ATOM 798 C CA . ALA A 1 108 ? -5.988 -11.435 -4.569 1.00 62.75 108 ALA A CA 1
ATOM 799 C C . ALA A 1 108 ? -5.804 -12.942 -4.816 1.00 62.75 108 ALA A C 1
ATOM 801 O O . ALA A 1 108 ? -4.695 -13.400 -5.061 1.00 62.75 108 ALA A O 1
ATOM 802 N N . SER A 1 109 ? -6.883 -13.723 -4.778 1.00 62.69 109 SER A N 1
ATOM 803 C CA . SER A 1 109 ? -6.844 -15.184 -4.945 1.00 62.69 109 SER A CA 1
ATOM 804 C C . SER A 1 109 ? -6.538 -15.616 -6.378 1.00 62.69 109 SER A C 1
ATOM 806 O O . SER A 1 109 ? -5.916 -16.659 -6.572 1.00 62.69 109 SER A O 1
ATOM 808 N N . ALA A 1 110 ? -6.893 -14.799 -7.378 1.00 64.00 110 ALA A N 1
ATOM 809 C CA . ALA A 1 110 ? -6.483 -15.026 -8.760 1.00 64.00 110 ALA A CA 1
ATOM 810 C C . ALA A 1 110 ? -4.954 -14.992 -8.924 1.00 64.00 110 ALA A C 1
ATOM 812 O O . ALA A 1 110 ? -4.430 -15.707 -9.774 1.00 64.00 110 ALA A O 1
ATOM 813 N N . LEU A 1 111 ? -4.230 -14.233 -8.089 1.00 64.38 111 LEU A N 1
ATOM 814 C CA . LEU A 1 111 ? -2.765 -14.161 -8.135 1.00 64.38 111 LEU A CA 1
ATOM 815 C C . LEU A 1 111 ? -2.079 -15.462 -7.696 1.00 64.38 111 LEU A C 1
ATOM 817 O O . LEU A 1 111 ? -0.949 -15.705 -8.105 1.00 64.38 111 LEU A O 1
ATOM 821 N N . PHE A 1 112 ? -2.755 -16.298 -6.901 1.00 61.31 112 PHE A N 1
ATOM 822 C CA . PHE A 1 112 ? -2.209 -17.539 -6.328 1.00 61.31 112 PHE A CA 1
ATOM 823 C C . PHE A 1 112 ? -2.768 -18.809 -6.984 1.00 61.31 112 PHE A C 1
ATOM 825 O O . PHE A 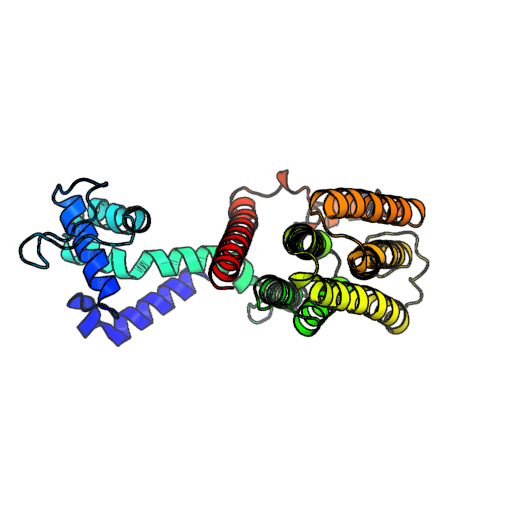1 112 ? -2.671 -19.905 -6.430 1.00 61.31 112 PHE A O 1
ATOM 832 N N . LEU A 1 113 ? -3.382 -18.667 -8.158 1.00 52.56 113 LEU A N 1
ATOM 833 C CA . LEU A 1 113 ? -3.865 -19.786 -8.955 1.00 52.56 113 LEU A CA 1
ATOM 834 C C . LEU A 1 113 ? -2.728 -20.772 -9.288 1.00 52.56 113 LEU A C 1
ATOM 836 O O . LEU A 1 113 ? -1.667 -20.332 -9.738 1.00 52.56 113 LEU A O 1
ATOM 840 N N . PRO A 1 114 ? -2.930 -22.099 -9.145 1.00 45.31 114 PRO A N 1
ATOM 841 C CA . PRO A 1 114 ? -1.955 -23.081 -9.609 1.00 45.31 114 PRO A CA 1
ATOM 842 C C . PRO A 1 114 ? -1.596 -22.860 -11.084 1.00 45.31 114 PRO A C 1
ATOM 844 O O . PRO A 1 114 ? -2.477 -22.730 -11.931 1.00 45.31 114 PRO A O 1
ATOM 847 N N . GLY A 1 115 ? -0.296 -22.795 -11.383 1.00 44.34 115 GLY A N 1
ATOM 848 C CA . GLY A 1 115 ? 0.221 -22.508 -12.726 1.00 44.34 115 GLY A CA 1
ATOM 849 C C . GLY A 1 115 ? 0.411 -21.020 -13.050 1.00 44.34 115 GLY A C 1
ATOM 850 O O . GLY A 1 115 ? 1.040 -20.710 -14.058 1.00 44.34 115 GLY A O 1
ATOM 851 N N . ARG A 1 116 ? -0.048 -20.090 -12.198 1.00 53.38 116 ARG A N 1
ATOM 852 C CA . ARG A 1 116 ? 0.234 -18.652 -12.337 1.00 53.38 116 ARG A CA 1
ATOM 853 C C . ARG A 1 116 ? 1.587 -18.323 -11.700 1.00 53.38 116 ARG A C 1
ATOM 855 O O . ARG A 1 116 ? 1.673 -18.034 -10.511 1.00 53.38 116 ARG A O 1
ATOM 862 N N . ILE A 1 117 ? 2.650 -18.413 -12.495 1.00 60.28 117 ILE A N 1
ATOM 863 C CA . ILE A 1 117 ? 4.021 -18.087 -12.077 1.00 60.28 117 ILE A CA 1
ATOM 864 C C . ILE A 1 117 ? 4.282 -16.625 -12.441 1.00 60.28 117 ILE A C 1
ATOM 866 O O . ILE A 1 117 ? 4.612 -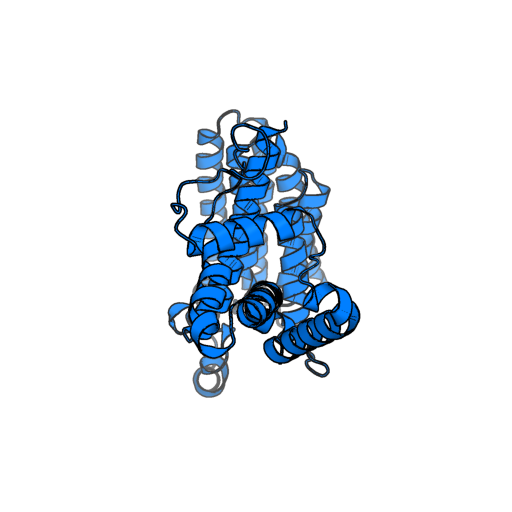16.315 -13.581 1.00 60.28 117 ILE A O 1
ATOM 870 N N . ASP A 1 118 ? 4.052 -15.733 -11.483 1.00 71.62 118 ASP A N 1
ATOM 871 C CA . ASP A 1 118 ? 4.057 -14.282 -11.681 1.00 71.62 118 ASP A CA 1
ATOM 872 C C . ASP A 1 118 ? 4.442 -13.565 -10.371 1.00 71.62 118 ASP A C 1
ATOM 874 O O . ASP A 1 118 ? 4.265 -14.108 -9.275 1.00 71.62 118 ASP A O 1
ATOM 878 N N . HIS A 1 119 ? 4.984 -12.352 -10.464 1.00 78.31 119 HIS A N 1
ATOM 879 C CA . HIS A 1 119 ? 5.562 -11.612 -9.340 1.00 78.31 119 HIS A CA 1
ATOM 880 C C . HIS A 1 119 ? 4.533 -10.916 -8.441 1.00 78.31 119 HIS A C 1
ATOM 882 O O . HIS A 1 119 ? 4.798 -10.673 -7.259 1.00 78.31 119 HIS A O 1
ATOM 888 N N . HIS A 1 120 ? 3.329 -10.677 -8.955 1.00 79.81 120 HIS A N 1
ATOM 889 C CA . HIS A 1 120 ? 2.254 -9.987 -8.241 1.00 79.81 120 HIS A CA 1
ATOM 890 C C . HIS A 1 120 ? 1.832 -10.676 -6.929 1.00 79.81 120 HIS A C 1
ATOM 892 O O . HIS A 1 120 ? 1.520 -10.005 -5.943 1.00 79.81 120 HIS A O 1
ATOM 898 N N . GLY A 1 121 ? 1.844 -12.015 -6.875 1.00 74.12 121 GLY A N 1
ATOM 899 C CA . GLY A 1 121 ? 1.485 -12.758 -5.660 1.00 74.12 121 GLY A CA 1
ATOM 900 C C . GLY A 1 121 ? 2.453 -12.485 -4.503 1.00 74.12 121 GLY A C 1
ATOM 901 O O . GLY A 1 121 ? 2.028 -12.236 -3.373 1.00 74.12 121 GLY A O 1
ATOM 902 N N . LEU A 1 122 ? 3.758 -12.458 -4.792 1.00 80.31 122 LEU A N 1
ATOM 903 C CA . LEU A 1 122 ? 4.784 -12.137 -3.799 1.00 80.31 122 LEU A CA 1
ATOM 904 C C . LEU A 1 122 ? 4.689 -10.673 -3.351 1.00 80.31 122 LEU A C 1
ATOM 906 O O . LEU A 1 122 ? 4.738 -10.402 -2.151 1.00 80.31 122 LEU A O 1
ATOM 910 N N . GLN A 1 123 ? 4.494 -9.738 -4.285 1.00 83.56 123 GLN A N 1
ATOM 911 C CA . GLN A 1 123 ? 4.292 -8.326 -3.952 1.00 83.56 123 GLN A CA 1
ATOM 912 C C . GLN A 1 123 ? 3.070 -8.112 -3.046 1.00 83.56 123 GLN A C 1
ATOM 914 O O . GLN A 1 123 ? 3.152 -7.348 -2.085 1.00 83.56 123 GLN A O 1
ATOM 919 N N . LEU A 1 124 ? 1.967 -8.837 -3.263 1.00 82.31 124 LEU A N 1
ATOM 920 C CA . LEU A 1 124 ? 0.806 -8.767 -2.374 1.00 82.31 124 LEU A CA 1
ATOM 921 C C . LEU A 1 124 ? 1.141 -9.242 -0.950 1.00 82.31 124 LEU A C 1
ATOM 923 O O . LEU A 1 124 ? 0.766 -8.584 0.019 1.00 82.31 124 LEU A O 1
ATOM 927 N N . VAL A 1 125 ? 1.883 -10.345 -0.799 1.00 79.81 125 VAL A N 1
ATOM 928 C CA . VAL A 1 125 ? 2.332 -10.820 0.524 1.00 79.81 125 VAL A CA 1
ATOM 929 C C . VAL A 1 125 ? 3.212 -9.772 1.214 1.00 79.81 125 VAL A C 1
ATOM 931 O O . VAL A 1 125 ? 3.026 -9.494 2.400 1.00 79.81 125 VAL A O 1
ATOM 934 N N . LEU A 1 126 ? 4.133 -9.144 0.483 1.00 86.75 126 LEU A N 1
ATOM 935 C CA . LEU A 1 126 ? 5.008 -8.093 1.012 1.00 86.75 126 LEU A CA 1
ATOM 936 C C . LEU A 1 126 ? 4.220 -6.838 1.421 1.00 86.75 126 LEU A C 1
ATOM 938 O O . LEU A 1 126 ? 4.485 -6.262 2.480 1.00 86.75 126 LEU A O 1
ATOM 942 N N . LEU A 1 127 ? 3.191 -6.460 0.660 1.00 86.00 127 LEU A N 1
ATOM 943 C CA . LEU A 1 127 ? 2.263 -5.395 1.044 1.00 86.00 127 LEU A CA 1
ATOM 944 C C . LEU A 1 127 ? 1.484 -5.739 2.321 1.00 86.00 127 LEU A C 1
ATOM 946 O O . LEU A 1 127 ? 1.313 -4.875 3.180 1.00 86.00 127 LEU A O 1
ATOM 950 N N . LEU A 1 128 ? 1.064 -6.993 2.508 1.00 82.81 128 LEU A N 1
ATOM 951 C CA . LEU A 1 128 ? 0.416 -7.425 3.752 1.00 82.81 128 LEU A CA 1
ATOM 952 C C . LEU A 1 128 ? 1.369 -7.342 4.954 1.00 82.81 128 LEU A C 1
ATOM 954 O O . LEU A 1 128 ? 0.946 -6.938 6.039 1.00 82.81 128 LEU A O 1
ATOM 958 N N . VAL A 1 129 ? 2.658 -7.654 4.771 1.00 87.12 129 VAL A N 1
ATOM 959 C CA . VAL A 1 129 ? 3.687 -7.453 5.808 1.00 87.12 129 VAL A CA 1
ATOM 960 C C . VAL A 1 129 ? 3.833 -5.967 6.149 1.00 87.12 129 VAL A C 1
ATOM 962 O O . VAL A 1 129 ? 3.851 -5.619 7.333 1.00 87.12 129 VAL A O 1
ATOM 965 N N . LEU A 1 130 ? 3.870 -5.085 5.144 1.00 90.69 130 LEU A N 1
ATOM 966 C CA . LEU A 1 130 ? 3.888 -3.633 5.342 1.00 90.69 130 LEU A CA 1
ATOM 967 C C . LEU A 1 130 ? 2.659 -3.163 6.137 1.00 90.69 130 LEU A C 1
ATOM 969 O O . LEU A 1 130 ? 2.813 -2.508 7.167 1.00 90.69 130 LEU A O 1
ATOM 973 N N . VAL A 1 131 ? 1.449 -3.549 5.727 1.00 85.44 131 VAL A N 1
ATOM 974 C CA . VAL A 1 131 ? 0.199 -3.188 6.419 1.00 85.44 131 VAL A CA 1
ATOM 975 C C . VAL A 1 131 ? 0.203 -3.699 7.863 1.00 85.44 131 VAL A C 1
ATOM 977 O O . VAL A 1 131 ? -0.062 -2.938 8.794 1.00 85.44 131 VAL A O 1
ATOM 980 N N . ARG A 1 132 ? 0.587 -4.960 8.092 1.00 83.50 132 ARG A N 1
ATOM 981 C CA . ARG A 1 132 ? 0.707 -5.550 9.436 1.00 83.50 132 ARG A CA 1
ATOM 982 C C . ARG A 1 132 ? 1.676 -4.766 10.322 1.00 83.50 132 ARG A C 1
ATOM 984 O O . ARG A 1 132 ? 1.394 -4.579 11.509 1.00 83.50 132 ARG A O 1
ATOM 991 N N . ALA A 1 133 ? 2.798 -4.325 9.760 1.00 87.44 133 ALA A N 1
ATOM 992 C CA . ALA A 1 133 ? 3.825 -3.556 10.453 1.00 87.44 133 ALA A CA 1
ATOM 993 C C . ALA A 1 133 ? 3.404 -2.101 10.743 1.00 87.44 133 ALA A C 1
ATOM 995 O O . ALA A 1 133 ? 3.841 -1.519 11.741 1.00 87.44 133 ALA A O 1
ATOM 996 N N . VAL A 1 134 ? 2.539 -1.525 9.906 1.00 85.06 134 VAL A N 1
ATOM 997 C CA . VAL A 1 134 ? 1.937 -0.199 10.113 1.00 85.06 134 VAL A CA 1
ATOM 998 C C . VAL A 1 134 ? 0.846 -0.242 11.192 1.00 85.06 134 VAL A C 1
ATOM 1000 O O . VAL A 1 134 ? 0.785 0.651 12.038 1.00 85.06 134 VAL A O 1
ATOM 1003 N N . ILE A 1 135 ? 0.013 -1.290 11.194 1.00 81.19 135 ILE A N 1
ATOM 1004 C CA . ILE A 1 135 ? -1.116 -1.467 12.126 1.00 81.19 135 ILE A CA 1
ATOM 1005 C C . ILE A 1 135 ? -0.665 -1.954 13.513 1.00 81.19 135 ILE A C 1
ATOM 1007 O O . ILE A 1 135 ? -1.301 -1.630 14.516 1.00 81.19 135 ILE A O 1
ATOM 1011 N N . GLY A 1 136 ? 0.403 -2.756 13.578 1.00 76.12 136 GLY A N 1
ATOM 1012 C CA . GLY A 1 136 ? 0.875 -3.417 14.799 1.00 76.12 136 GLY A CA 1
ATOM 1013 C C . GLY A 1 136 ? 1.385 -2.476 15.899 1.00 76.12 136 GLY A C 1
ATOM 1014 O O . GLY A 1 136 ? 1.220 -1.259 15.851 1.00 76.12 136 GLY A O 1
ATOM 1015 N N . SER A 1 137 ? 2.039 -3.041 16.916 1.00 77.50 137 SER A N 1
ATOM 1016 C CA . SER A 1 137 ? 2.635 -2.277 18.021 1.00 77.50 137 SER A CA 1
ATOM 1017 C C . SER A 1 137 ? 3.875 -1.480 17.590 1.00 77.50 137 SER A C 1
ATOM 1019 O O . SER A 1 137 ? 4.584 -1.837 16.641 1.00 77.50 137 SER A O 1
ATOM 1021 N N . GLY A 1 138 ? 4.087 -0.325 18.231 1.00 80.00 138 GLY A N 1
ATOM 1022 C CA . GLY A 1 138 ? 5.198 0.597 17.961 1.00 80.00 138 GLY A CA 1
ATOM 1023 C C . GLY A 1 138 ? 6.564 -0.058 18.155 1.00 80.00 138 GLY A C 1
ATOM 1024 O O . GLY A 1 138 ? 6.735 -0.870 19.058 1.00 80.00 138 GLY A O 1
ATOM 1025 N N . GLY A 1 139 ? 7.558 0.291 17.330 1.00 92.31 139 GLY A N 1
ATOM 1026 C CA . GLY A 1 139 ? 8.946 -0.121 17.568 1.00 92.31 139 GLY A CA 1
ATOM 1027 C C . GLY A 1 139 ? 9.796 -0.320 16.316 1.00 92.31 139 GLY A C 1
ATOM 1028 O O . GLY A 1 139 ? 9.290 -0.457 15.201 1.00 92.31 139 GLY A O 1
ATOM 1029 N N . TRP A 1 140 ? 11.115 -0.373 16.519 1.00 95.75 140 TRP A N 1
ATOM 1030 C CA . TRP A 1 140 ? 12.099 -0.467 15.436 1.00 95.75 140 TRP A CA 1
ATOM 1031 C C . TRP A 1 140 ? 11.976 -1.749 14.611 1.00 95.75 140 TRP A C 1
ATOM 1033 O O . TRP A 1 140 ? 12.180 -1.695 13.406 1.00 95.75 140 TRP A O 1
ATOM 1043 N N . ARG A 1 141 ? 11.587 -2.877 15.223 1.00 95.94 141 ARG A N 1
ATOM 1044 C CA . ARG A 1 141 ? 11.376 -4.152 14.513 1.00 95.94 141 ARG A CA 1
ATOM 1045 C C . ARG A 1 141 ? 10.227 -4.058 13.516 1.00 95.94 141 ARG A C 1
ATOM 1047 O O . ARG A 1 141 ? 10.374 -4.489 12.381 1.00 95.94 141 ARG A O 1
ATOM 1054 N N . SER A 1 142 ? 9.116 -3.444 13.930 1.00 94.81 142 SER A N 1
ATOM 1055 C CA . SER A 1 142 ? 7.972 -3.190 13.047 1.00 94.81 142 SER A CA 1
ATOM 1056 C C . SER A 1 142 ? 8.381 -2.270 11.898 1.00 94.81 142 SER A C 1
ATOM 1058 O O . SER A 1 142 ? 8.106 -2.554 10.740 1.00 94.81 142 SER A O 1
ATOM 1060 N N . GLY A 1 143 ? 9.134 -1.209 12.208 1.00 97.25 143 GLY A N 1
ATOM 1061 C CA . GLY A 1 143 ? 9.710 -0.324 11.198 1.00 97.25 143 GLY A CA 1
ATOM 1062 C C . GLY A 1 143 ? 10.595 -1.059 10.193 1.00 97.25 143 GLY A C 1
ATOM 1063 O O . GLY A 1 143 ? 10.397 -0.936 8.990 1.00 97.25 143 GLY A O 1
ATOM 1064 N N . ALA A 1 144 ? 11.542 -1.858 10.683 1.00 98.25 144 ALA A N 1
ATOM 1065 C CA . ALA A 1 144 ? 12.463 -2.619 9.848 1.00 98.25 144 ALA A CA 1
ATOM 1066 C C . ALA A 1 144 ? 11.736 -3.655 8.978 1.00 98.25 144 ALA A C 1
ATOM 1068 O O . ALA A 1 144 ? 12.087 -3.809 7.814 1.00 98.25 144 ALA A O 1
ATOM 1069 N N . ALA A 1 145 ? 10.693 -4.309 9.501 1.00 97.38 145 ALA A N 1
ATOM 1070 C CA . ALA A 1 145 ? 9.844 -5.208 8.722 1.00 97.38 145 ALA A CA 1
ATOM 1071 C C . ALA A 1 145 ? 9.110 -4.463 7.594 1.00 97.38 145 ALA A C 1
ATOM 1073 O O . ALA A 1 145 ? 9.138 -4.915 6.454 1.00 97.38 145 ALA A O 1
ATOM 1074 N N . ALA A 1 146 ? 8.524 -3.294 7.883 1.00 97.00 146 ALA A N 1
ATOM 1075 C CA . ALA A 1 146 ? 7.894 -2.442 6.871 1.00 97.00 146 ALA A CA 1
ATOM 1076 C C . ALA A 1 146 ? 8.891 -1.991 5.789 1.00 97.00 146 ALA A C 1
ATOM 1078 O O . ALA A 1 146 ? 8.588 -2.055 4.598 1.00 97.00 146 ALA A O 1
ATOM 1079 N N . GLY A 1 147 ? 10.089 -1.557 6.194 1.00 98.12 147 GLY A N 1
ATOM 1080 C CA . GLY A 1 147 ? 11.118 -1.081 5.270 1.00 98.12 147 GLY A CA 1
ATOM 1081 C C . GLY A 1 147 ? 11.676 -2.217 4.420 1.00 98.12 147 GLY A C 1
ATOM 1082 O O . GLY A 1 147 ? 11.727 -2.096 3.203 1.00 98.12 147 GLY A O 1
ATOM 1083 N N . GLY A 1 148 ? 11.999 -3.355 5.038 1.00 98.38 148 GLY A N 1
ATOM 1084 C CA . GLY A 1 148 ? 12.473 -4.551 4.343 1.00 98.38 148 GLY A CA 1
ATOM 1085 C C . GLY A 1 148 ? 11.446 -5.111 3.360 1.00 98.38 148 GLY A C 1
ATOM 1086 O O . GLY A 1 148 ? 11.806 -5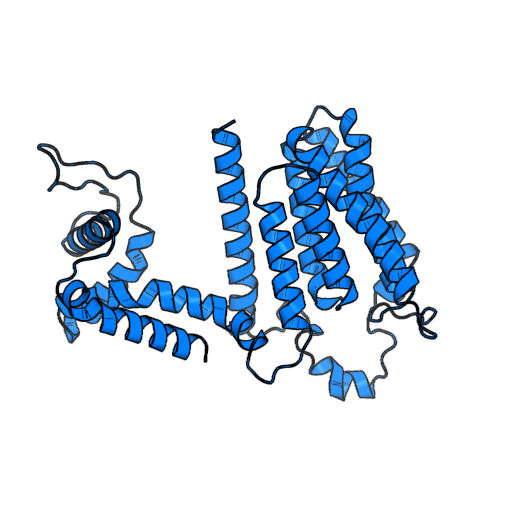.427 2.230 1.00 98.38 148 GLY A O 1
ATOM 1087 N N . ALA A 1 149 ? 10.165 -5.160 3.741 1.00 97.31 149 ALA A N 1
ATOM 1088 C CA . ALA A 1 149 ? 9.090 -5.560 2.835 1.00 97.31 149 ALA A CA 1
ATOM 1089 C C . ALA A 1 149 ? 8.952 -4.595 1.648 1.00 97.31 149 ALA A C 1
ATOM 1091 O O . ALA A 1 149 ? 8.781 -5.041 0.518 1.00 97.31 149 ALA A O 1
ATOM 1092 N N . SER A 1 150 ? 9.098 -3.287 1.887 1.00 98.06 150 SER A N 1
ATOM 1093 C CA . SER A 1 150 ? 9.057 -2.275 0.825 1.00 98.06 150 SER A CA 1
ATOM 1094 C C . SER A 1 150 ? 10.230 -2.415 -0.147 1.00 98.06 150 SER A C 1
ATOM 1096 O O . SER A 1 150 ? 10.024 -2.397 -1.356 1.00 98.06 150 SER A O 1
ATOM 1098 N N . VAL A 1 151 ? 11.451 -2.623 0.363 1.00 98.06 151 VAL A N 1
ATOM 1099 C CA . VAL A 1 151 ? 12.631 -2.893 -0.476 1.00 98.06 151 VAL A CA 1
ATOM 1100 C C . VAL A 1 151 ? 12.435 -4.166 -1.285 1.00 98.06 151 VAL A C 1
ATOM 1102 O O . VAL A 1 151 ? 12.614 -4.138 -2.496 1.00 98.06 151 VAL A O 1
ATOM 1105 N N . ALA A 1 152 ? 12.046 -5.269 -0.642 1.00 97.06 152 ALA A N 1
ATOM 1106 C CA . ALA A 1 152 ? 11.826 -6.538 -1.328 1.00 97.06 152 ALA A CA 1
ATOM 1107 C C . ALA A 1 152 ? 10.756 -6.406 -2.421 1.00 97.06 152 ALA A C 1
ATOM 1109 O O . ALA A 1 152 ? 10.944 -6.921 -3.517 1.00 97.06 152 ALA A O 1
ATOM 1110 N N . SER A 1 153 ? 9.675 -5.666 -2.155 1.00 94.56 153 SER A N 1
ATOM 1111 C CA . SER A 1 153 ? 8.608 -5.439 -3.132 1.00 94.56 153 SER A CA 1
ATOM 1112 C C . SER A 1 153 ? 9.117 -4.648 -4.335 1.00 94.56 153 SER A C 1
ATOM 1114 O O . SER A 1 153 ? 8.839 -5.037 -5.464 1.00 94.56 153 SER A O 1
ATOM 1116 N N . LEU A 1 154 ? 9.920 -3.602 -4.099 1.00 93.44 154 LEU A N 1
ATOM 1117 C CA . LEU A 1 154 ? 10.509 -2.779 -5.158 1.00 93.44 154 LEU A CA 1
ATOM 1118 C C . LEU A 1 154 ? 11.573 -3.527 -5.979 1.00 93.44 154 LEU A C 1
ATOM 1120 O O . LEU A 1 154 ? 11.687 -3.302 -7.179 1.00 93.44 154 LEU A O 1
ATOM 1124 N N . VAL A 1 155 ? 12.342 -4.422 -5.347 1.00 93.88 155 VAL A N 1
ATOM 1125 C CA . VAL A 1 155 ? 13.277 -5.325 -6.046 1.00 93.88 155 VAL A CA 1
ATOM 1126 C C . VAL A 1 155 ? 12.526 -6.260 -6.990 1.00 93.88 155 VAL A C 1
ATOM 1128 O O . VAL A 1 155 ? 13.014 -6.534 -8.082 1.00 93.88 155 VAL A O 1
ATOM 1131 N N . VAL A 1 156 ? 11.360 -6.750 -6.563 1.00 90.12 156 VAL A N 1
ATOM 1132 C CA . VAL A 1 156 ? 10.502 -7.619 -7.374 1.00 90.12 156 VAL A CA 1
ATOM 1133 C C . VAL A 1 156 ? 9.896 -6.852 -8.554 1.00 90.12 156 VAL A C 1
ATOM 1135 O O . VAL A 1 156 ? 9.852 -7.391 -9.655 1.00 90.12 156 VAL A O 1
ATOM 1138 N N . GLY A 1 157 ? 9.473 -5.605 -8.339 1.00 86.69 157 GLY A N 1
ATOM 1139 C CA . GLY A 1 157 ? 8.937 -4.731 -9.382 1.00 86.69 157 GLY A CA 1
ATOM 1140 C C . GLY A 1 157 ? 8.436 -3.394 -8.827 1.00 86.69 157 GLY A C 1
ATOM 1141 O O . GLY A 1 157 ? 8.213 -3.239 -7.623 1.00 86.69 157 GLY A O 1
ATOM 1142 N N . MET A 1 158 ? 8.274 -2.393 -9.693 1.00 86.31 158 MET A N 1
ATOM 1143 C CA . MET A 1 158 ? 7.911 -1.027 -9.285 1.00 86.31 158 MET A CA 1
ATOM 1144 C C . MET A 1 158 ? 6.413 -0.715 -9.319 1.00 86.31 158 MET A C 1
ATOM 1146 O O . MET A 1 158 ? 6.004 0.367 -8.902 1.00 86.31 158 MET A O 1
ATOM 1150 N N . GLU A 1 159 ? 5.584 -1.666 -9.736 1.00 82.69 159 GLU A N 1
ATOM 1151 C CA . GLU A 1 159 ? 4.127 -1.531 -9.861 1.00 82.69 159 GLU A CA 1
ATOM 1152 C C . GLU A 1 159 ? 3.482 -1.207 -8.511 1.00 82.69 159 GLU A C 1
ATOM 1154 O O . GLU A 1 159 ? 2.493 -0.481 -8.416 1.00 82.69 159 GLU A O 1
ATOM 1159 N N . THR A 1 160 ? 4.083 -1.708 -7.430 1.00 87.88 160 THR A N 1
ATOM 1160 C CA . THR A 1 160 ? 3.604 -1.463 -6.069 1.00 87.88 160 THR A CA 1
ATOM 1161 C C . THR A 1 160 ? 4.138 -0.182 -5.431 1.00 87.88 160 THR A C 1
ATOM 1163 O O . THR A 1 160 ? 3.703 0.161 -4.329 1.00 87.88 160 THR A O 1
ATOM 1166 N N . ALA A 1 161 ? 5.018 0.572 -6.101 1.00 89.94 161 ALA A N 1
ATOM 1167 C CA . ALA A 1 161 ? 5.645 1.774 -5.546 1.00 89.94 161 ALA A CA 1
ATOM 1168 C C . ALA A 1 161 ? 4.647 2.806 -4.973 1.00 89.94 161 ALA A C 1
ATOM 1170 O O . ALA A 1 161 ? 4.910 3.309 -3.874 1.00 89.94 161 ALA A O 1
ATOM 1171 N N . PRO A 1 162 ? 3.481 3.085 -5.600 1.00 87.25 162 PRO A N 1
ATOM 1172 C CA . PRO A 1 162 ? 2.479 3.972 -5.007 1.00 87.25 162 PRO A CA 1
ATOM 1173 C C . PRO A 1 162 ? 1.963 3.477 -3.647 1.00 87.25 162 PRO A C 1
ATOM 1175 O O . PRO A 1 162 ? 1.832 4.260 -2.706 1.00 87.25 162 PRO A O 1
ATOM 1178 N N . PHE A 1 163 ? 1.728 2.170 -3.495 1.00 87.31 163 PHE A N 1
ATOM 1179 C CA . PHE A 1 163 ? 1.265 1.582 -2.233 1.00 87.31 163 PHE A CA 1
ATOM 1180 C C . PHE A 1 163 ? 2.350 1.604 -1.152 1.00 87.31 163 PHE A C 1
ATOM 1182 O O . PHE A 1 163 ? 2.054 1.862 0.018 1.00 87.31 163 PHE A O 1
ATOM 1189 N N . LEU A 1 164 ? 3.614 1.401 -1.536 1.00 93.75 164 LEU A N 1
ATOM 1190 C CA . LEU A 1 164 ? 4.755 1.535 -0.627 1.00 93.75 164 LEU A CA 1
ATOM 1191 C C . LEU A 1 164 ? 4.889 2.977 -0.114 1.00 93.75 164 LEU A C 1
ATOM 1193 O O . LEU A 1 164 ? 5.073 3.196 1.086 1.00 93.75 164 LEU A O 1
ATOM 1197 N N . ALA A 1 165 ? 4.726 3.963 -1.003 1.00 93.25 165 ALA A N 1
ATOM 1198 C CA . ALA A 1 165 ? 4.731 5.379 -0.645 1.00 93.25 165 ALA A CA 1
ATOM 1199 C C . ALA A 1 165 ? 3.589 5.727 0.325 1.00 93.25 165 ALA A C 1
ATOM 1201 O O . ALA A 1 165 ? 3.824 6.420 1.316 1.00 93.25 165 ALA A O 1
ATOM 1202 N N . LEU A 1 166 ? 2.381 5.192 0.106 1.00 89.75 166 LEU A N 1
ATOM 1203 C CA . LEU A 1 166 ? 1.253 5.352 1.032 1.00 89.75 166 LEU A CA 1
ATOM 1204 C C . LEU A 1 166 ? 1.555 4.759 2.415 1.00 89.75 166 LEU A C 1
ATOM 1206 O O . LEU A 1 166 ? 1.351 5.434 3.425 1.00 89.75 166 LEU A O 1
ATOM 1210 N N . GLY A 1 167 ? 2.086 3.533 2.482 1.00 90.69 167 GLY A N 1
ATOM 1211 C CA . GLY A 1 167 ? 2.472 2.906 3.750 1.00 90.69 167 GLY A CA 1
ATOM 1212 C C . GLY A 1 167 ? 3.525 3.719 4.512 1.00 90.69 167 GLY A C 1
ATOM 1213 O O . GLY A 1 167 ? 3.373 3.965 5.711 1.00 90.69 167 GLY A O 1
ATOM 1214 N N . GLY A 1 168 ? 4.546 4.221 3.809 1.00 95.88 168 GLY A N 1
ATOM 1215 C CA . GLY A 1 168 ? 5.530 5.150 4.368 1.00 95.88 168 GLY A CA 1
ATOM 1216 C C . GLY A 1 168 ? 4.906 6.463 4.853 1.00 95.88 168 GLY A C 1
ATOM 1217 O O . GLY A 1 168 ? 5.222 6.932 5.947 1.00 95.88 168 GLY A O 1
ATOM 1218 N N . GLY A 1 169 ? 3.966 7.021 4.087 1.00 95.25 169 GLY A N 1
ATOM 1219 C CA . GLY A 1 169 ? 3.199 8.209 4.455 1.00 95.25 169 GLY A CA 1
ATOM 1220 C C . GLY A 1 169 ? 2.414 8.021 5.753 1.00 95.25 169 GLY A C 1
ATOM 1221 O O . GLY A 1 169 ? 2.469 8.880 6.631 1.00 95.25 169 GLY A O 1
ATOM 1222 N N . VAL A 1 170 ? 1.765 6.868 5.945 1.00 93.50 170 VAL A N 1
ATOM 1223 C CA . VAL A 1 170 ? 1.072 6.550 7.205 1.00 93.50 170 VAL A CA 1
ATOM 1224 C C . VAL A 1 170 ? 2.048 6.527 8.385 1.00 93.50 170 VAL A C 1
ATOM 1226 O O . VAL A 1 170 ? 1.734 7.081 9.439 1.00 93.50 170 VAL A O 1
ATOM 1229 N N . LEU A 1 171 ? 3.248 5.957 8.232 1.00 95.06 171 LEU A N 1
ATOM 1230 C CA . LEU A 1 171 ? 4.268 5.978 9.291 1.00 95.06 171 LEU A CA 1
ATOM 1231 C C . LEU A 1 171 ? 4.711 7.406 9.643 1.00 95.06 171 LEU A C 1
ATOM 1233 O O . LEU A 1 171 ? 4.868 7.727 10.824 1.00 95.06 171 LEU A O 1
ATOM 1237 N N . VAL A 1 172 ? 4.863 8.277 8.642 1.00 96.06 172 VAL A N 1
ATOM 1238 C CA . VAL A 1 172 ? 5.171 9.700 8.850 1.00 96.06 172 VAL A CA 1
ATOM 1239 C C . VAL A 1 172 ? 4.018 10.414 9.559 1.00 96.06 172 VAL A C 1
ATOM 1241 O O . VAL A 1 172 ? 4.263 11.135 10.522 1.00 96.06 172 VAL A O 1
ATOM 1244 N N . LEU A 1 173 ? 2.765 10.183 9.160 1.00 94.62 173 LEU A N 1
ATOM 1245 C CA . LEU A 1 173 ? 1.582 10.772 9.802 1.00 94.62 173 LEU A CA 1
ATOM 1246 C C . LEU A 1 173 ? 1.449 10.348 11.267 1.00 94.62 173 LEU A C 1
ATOM 1248 O O . LEU A 1 173 ? 1.212 11.186 12.140 1.00 94.62 173 LEU A O 1
ATOM 1252 N N . ARG A 1 174 ? 1.668 9.062 11.560 1.00 92.12 174 ARG A N 1
ATOM 1253 C CA . ARG A 1 174 ? 1.707 8.555 12.936 1.00 92.12 174 ARG A CA 1
ATOM 1254 C C . ARG A 1 174 ? 2.801 9.239 13.744 1.00 92.12 174 ARG A C 1
ATOM 1256 O O . ARG A 1 174 ? 2.552 9.673 14.862 1.00 92.12 174 ARG A O 1
ATOM 1263 N N . TRP A 1 175 ? 3.988 9.415 13.169 1.00 93.81 175 TRP A N 1
ATOM 1264 C CA . TRP A 1 175 ? 5.066 10.157 13.818 1.00 93.81 175 TRP A CA 1
ATOM 1265 C C . TRP A 1 175 ? 4.745 11.647 14.025 1.00 93.81 175 TRP A C 1
ATOM 1267 O O . TRP A 1 175 ? 5.033 12.188 15.093 1.00 93.81 175 TRP A O 1
ATOM 1277 N N . ILE A 1 176 ? 4.103 12.321 13.069 1.00 95.06 176 ILE A N 1
ATOM 1278 C CA . ILE A 1 176 ? 3.648 13.711 13.238 1.00 95.06 176 ILE A CA 1
ATOM 1279 C C . ILE A 1 176 ? 2.708 13.814 14.443 1.00 95.06 176 ILE A C 1
ATOM 1281 O O . ILE A 1 176 ? 2.814 14.747 15.245 1.00 95.06 176 ILE A O 1
ATOM 1285 N N . ALA A 1 177 ? 1.830 12.835 14.612 1.00 92.31 177 ALA A N 1
ATOM 1286 C CA . ALA A 1 177 ? 0.828 12.849 15.656 1.00 92.31 177 ALA A CA 1
ATOM 1287 C C . ALA A 1 177 ? 1.388 12.412 17.031 1.00 92.31 177 ALA A C 1
ATOM 1289 O O . ALA A 1 177 ? 1.260 13.162 17.996 1.00 92.31 177 ALA A O 1
ATOM 1290 N N . ASP A 1 178 ? 2.090 11.277 17.110 1.00 89.50 178 ASP A N 1
ATOM 1291 C CA . ASP A 1 178 ? 2.555 10.644 18.363 1.00 89.50 178 ASP A CA 1
ATOM 1292 C C . ASP A 1 178 ? 4.031 10.924 18.715 1.00 89.50 178 ASP A C 1
ATOM 1294 O O . ASP A 1 178 ? 4.504 10.594 19.805 1.00 89.50 178 ASP A O 1
ATOM 1298 N N . GLY A 1 179 ? 4.790 11.554 17.816 1.00 87.25 179 GLY A N 1
ATOM 1299 C CA . GLY A 1 179 ? 6.158 12.011 18.060 1.00 87.25 179 GLY A CA 1
ATOM 1300 C C . GLY A 1 179 ? 7.103 10.901 18.525 1.00 87.25 179 GLY A C 1
ATOM 1301 O O . GLY A 1 179 ? 7.470 10.006 17.760 1.00 87.25 179 GLY A O 1
ATOM 1302 N N . ALA A 1 180 ? 7.538 10.982 19.787 1.00 82.75 180 ALA A N 1
ATOM 1303 C CA . ALA A 1 180 ? 8.515 10.064 20.370 1.00 82.75 180 ALA A CA 1
ATOM 1304 C C . ALA A 1 180 ? 8.044 8.599 20.375 1.00 82.75 180 ALA A C 1
ATOM 1306 O O . ALA A 1 180 ? 8.876 7.715 20.162 1.00 82.75 180 ALA A O 1
ATOM 1307 N N . GLY A 1 181 ? 6.737 8.345 20.534 1.00 86.25 181 GLY A N 1
ATOM 1308 C CA . GLY A 1 181 ? 6.172 6.988 20.555 1.00 86.25 181 GLY A CA 1
ATOM 1309 C C . GLY A 1 181 ? 6.356 6.224 19.239 1.00 86.25 181 GLY A C 1
ATOM 1310 O O . GLY A 1 181 ? 6.494 5.004 19.230 1.00 86.25 181 GLY A O 1
ATOM 1311 N N . GLU A 1 182 ? 6.455 6.941 18.120 1.00 92.19 182 GLU A N 1
ATOM 1312 C CA . GLU A 1 182 ? 6.578 6.363 16.773 1.00 92.19 182 GLU A CA 1
ATOM 1313 C C . GLU A 1 182 ? 7.982 6.535 16.175 1.00 92.19 182 GLU A C 1
ATOM 1315 O O . GLU A 1 182 ? 8.316 5.947 15.145 1.00 92.19 182 GLU A O 1
ATOM 1320 N N . ARG A 1 183 ? 8.859 7.292 16.845 1.00 93.25 183 ARG A N 1
ATOM 1321 C CA . ARG A 1 183 ? 10.207 7.607 16.355 1.00 93.25 183 ARG A CA 1
ATOM 1322 C C . ARG A 1 183 ? 11.033 6.358 16.045 1.00 93.25 183 ARG A C 1
ATOM 1324 O O . ARG A 1 183 ? 11.698 6.313 15.015 1.00 93.25 183 ARG A O 1
ATOM 1331 N N . LEU A 1 184 ? 11.031 5.359 16.932 1.00 94.75 184 LEU A N 1
ATOM 1332 C CA . LEU A 1 184 ? 11.814 4.133 16.724 1.00 94.75 184 LEU A CA 1
ATOM 1333 C C . LEU A 1 184 ? 11.298 3.316 15.541 1.00 94.75 184 LEU A C 1
ATOM 1335 O O . LEU A 1 184 ? 12.096 2.711 14.830 1.00 94.75 184 LEU A O 1
ATOM 1339 N N . ARG A 1 185 ? 9.982 3.324 15.307 1.00 95.75 185 ARG A N 1
ATOM 1340 C CA . ARG A 1 185 ? 9.387 2.679 14.137 1.00 95.75 185 ARG A CA 1
ATOM 1341 C C . ARG A 1 185 ? 9.821 3.384 12.856 1.00 95.75 185 ARG A C 1
ATOM 1343 O O . ARG A 1 185 ? 10.305 2.721 11.946 1.00 95.75 185 ARG A O 1
ATOM 1350 N N . LEU A 1 186 ? 9.732 4.712 12.815 1.00 96.38 186 LEU A N 1
ATOM 1351 C CA . LEU A 1 186 ? 10.166 5.489 11.654 1.00 96.38 186 LEU A CA 1
ATOM 1352 C C . LEU A 1 186 ? 11.675 5.333 11.387 1.00 96.38 186 LEU A C 1
ATOM 1354 O O . LEU A 1 186 ? 12.086 5.207 10.237 1.00 96.38 186 LEU A O 1
ATOM 1358 N N . LEU A 1 187 ? 12.489 5.247 12.448 1.00 96.81 187 LEU A N 1
ATOM 1359 C CA . LEU A 1 187 ? 13.925 4.971 12.353 1.00 96.81 187 LEU A CA 1
ATOM 1360 C C . LEU A 1 187 ? 14.199 3.602 11.723 1.00 96.81 187 LEU A C 1
ATOM 1362 O O . LEU A 1 187 ? 15.001 3.511 10.799 1.00 96.81 187 LEU A O 1
ATOM 1366 N N . GLY A 1 188 ? 13.534 2.548 12.211 1.00 97.94 188 GLY A N 1
ATOM 1367 C CA . GLY A 1 188 ? 13.682 1.197 11.666 1.00 97.94 188 GLY A CA 1
ATOM 1368 C C . GLY A 1 188 ? 13.267 1.120 10.197 1.00 97.94 188 GLY A C 1
ATOM 1369 O O . GLY A 1 188 ? 13.969 0.508 9.399 1.00 97.94 188 GLY A O 1
ATOM 1370 N N . TYR A 1 189 ? 12.173 1.799 9.836 1.00 98.38 189 TYR A N 1
ATOM 1371 C CA . TYR A 1 189 ? 11.692 1.898 8.457 1.00 98.38 189 TYR A CA 1
ATOM 1372 C C . TYR A 1 189 ? 12.707 2.588 7.545 1.00 98.38 189 TYR A C 1
ATOM 1374 O O . TYR A 1 189 ? 13.138 2.004 6.553 1.00 98.38 189 TYR A O 1
ATOM 1382 N N . GLY A 1 190 ? 13.150 3.793 7.916 1.00 98.19 190 GLY A N 1
ATOM 1383 C CA . GLY A 1 190 ? 14.126 4.552 7.136 1.00 98.19 190 GLY A CA 1
ATOM 1384 C C . GLY A 1 190 ? 15.479 3.846 7.016 1.00 98.19 190 GLY A C 1
ATOM 1385 O O . GLY A 1 190 ? 16.055 3.818 5.933 1.00 98.19 190 GLY A O 1
ATOM 1386 N N . ALA A 1 191 ? 15.977 3.227 8.091 1.00 98.44 191 ALA A N 1
ATOM 1387 C CA . ALA A 1 191 ? 17.243 2.493 8.064 1.00 98.44 191 ALA A CA 1
ATOM 1388 C C . ALA A 1 191 ? 17.177 1.255 7.155 1.00 98.44 191 ALA A C 1
ATOM 1390 O O . ALA A 1 191 ? 18.094 1.028 6.365 1.00 98.44 191 ALA A O 1
ATOM 1391 N N . ALA A 1 192 ? 16.088 0.483 7.233 1.00 98.62 192 ALA A N 1
ATOM 1392 C CA . ALA A 1 192 ? 15.883 -0.679 6.374 1.00 98.62 192 ALA A CA 1
ATOM 1393 C C . ALA A 1 192 ? 15.709 -0.283 4.901 1.00 98.62 192 ALA A C 1
ATOM 1395 O O . ALA A 1 192 ? 16.278 -0.946 4.040 1.00 98.62 192 ALA A O 1
ATOM 1396 N N . LEU A 1 193 ? 14.997 0.812 4.607 1.00 98.31 193 LEU A N 1
ATOM 1397 C CA . LEU A 1 193 ? 14.906 1.347 3.247 1.00 98.31 193 LEU A CA 1
ATOM 1398 C C . LEU A 1 193 ? 16.279 1.767 2.715 1.00 98.31 193 LEU A C 1
ATOM 1400 O O . LEU A 1 193 ? 16.709 1.276 1.680 1.00 98.31 193 LEU A O 1
ATOM 1404 N N . VAL A 1 194 ? 16.988 2.650 3.423 1.00 98.50 194 VAL A N 1
ATOM 1405 C CA . VAL A 1 194 ? 18.272 3.188 2.949 1.00 98.50 194 VAL A CA 1
ATOM 1406 C C . VAL A 1 194 ? 19.302 2.076 2.760 1.00 98.50 194 VAL A C 1
ATOM 1408 O O . VAL A 1 194 ? 19.931 2.014 1.706 1.00 98.50 194 VAL A O 1
ATOM 1411 N N . GLY A 1 195 ? 19.463 1.198 3.755 1.00 98.50 195 GLY A N 1
ATOM 1412 C CA . GLY A 1 195 ? 20.427 0.100 3.692 1.00 98.50 195 GLY A CA 1
ATOM 1413 C C . GLY A 1 195 ? 20.019 -0.996 2.708 1.00 98.50 195 GLY A C 1
ATOM 1414 O O . GLY A 1 195 ? 20.859 -1.501 1.968 1.00 98.50 195 GLY A O 1
ATOM 1415 N N . GLY A 1 196 ? 18.732 -1.342 2.666 1.00 98.31 196 GLY A N 1
ATOM 1416 C CA . GLY A 1 196 ? 18.210 -2.381 1.786 1.00 98.31 196 GLY A CA 1
ATOM 1417 C C . GLY A 1 196 ? 18.246 -1.983 0.313 1.00 98.31 196 GLY A C 1
ATOM 1418 O O . GLY A 1 196 ? 18.665 -2.793 -0.507 1.00 98.31 196 GLY A O 1
ATOM 1419 N N . LEU A 1 197 ? 17.878 -0.742 -0.029 1.00 97.81 197 LEU A N 1
ATOM 1420 C CA . LEU A 1 197 ? 17.973 -0.246 -1.406 1.00 97.81 197 LEU A CA 1
ATOM 1421 C C . LEU A 1 197 ? 19.431 -0.179 -1.877 1.00 97.81 197 LEU A C 1
ATOM 1423 O O . LEU A 1 197 ? 19.726 -0.595 -2.995 1.00 97.81 197 LEU A O 1
ATOM 1427 N N . ALA A 1 198 ? 20.350 0.265 -1.013 1.00 97.50 198 ALA A N 1
ATOM 1428 C CA . ALA A 1 198 ? 21.773 0.302 -1.333 1.00 97.50 198 ALA A CA 1
ATOM 1429 C C . ALA A 1 198 ? 22.328 -1.110 -1.571 1.00 97.50 198 ALA A C 1
ATOM 1431 O O . ALA A 1 198 ? 23.038 -1.344 -2.547 1.00 97.50 198 ALA A O 1
ATOM 1432 N N . LEU A 1 199 ? 21.964 -2.070 -0.715 1.00 97.56 199 LEU A N 1
ATOM 1433 C CA . LEU A 1 199 ? 22.343 -3.470 -0.884 1.00 97.56 199 LEU A CA 1
ATOM 1434 C C . LEU A 1 199 ? 21.750 -4.065 -2.169 1.00 97.56 199 LEU A C 1
ATOM 1436 O O . LEU A 1 199 ? 22.467 -4.714 -2.924 1.00 97.56 199 LEU A O 1
ATOM 1440 N N . ALA A 1 200 ? 20.469 -3.821 -2.449 1.00 94.25 200 ALA A N 1
ATOM 1441 C CA . ALA A 1 200 ? 19.815 -4.290 -3.666 1.00 94.25 200 ALA A CA 1
ATOM 1442 C C . ALA A 1 200 ? 20.489 -3.732 -4.928 1.00 94.25 200 ALA A C 1
ATOM 1444 O O . ALA A 1 200 ? 20.771 -4.484 -5.860 1.00 94.25 200 ALA A O 1
ATOM 1445 N N . ALA A 1 201 ? 20.829 -2.441 -4.928 1.00 94.06 201 ALA A N 1
ATOM 1446 C CA . ALA A 1 201 ? 21.562 -1.808 -6.017 1.00 94.06 201 ALA A CA 1
ATOM 1447 C C . ALA A 1 201 ? 22.951 -2.428 -6.243 1.00 94.06 201 ALA A C 1
ATOM 1449 O O . ALA A 1 201 ? 23.434 -2.416 -7.370 1.00 94.06 201 ALA A O 1
ATOM 1450 N N . LEU A 1 202 ? 23.601 -2.970 -5.207 1.00 94.94 202 LEU A N 1
ATOM 1451 C CA . LEU A 1 202 ? 24.874 -3.687 -5.341 1.00 94.94 202 LEU A CA 1
ATOM 1452 C C . LEU A 1 202 ? 24.683 -5.115 -5.864 1.00 94.94 202 LEU A C 1
ATOM 1454 O O . LEU A 1 202 ? 25.430 -5.542 -6.741 1.00 94.94 202 LEU A O 1
ATOM 1458 N N . LEU A 1 203 ? 23.699 -5.846 -5.334 1.00 93.38 203 LEU A N 1
ATOM 1459 C CA . LEU A 1 203 ? 23.494 -7.269 -5.627 1.00 93.38 203 LEU A CA 1
ATOM 1460 C C . LEU A 1 203 ? 22.907 -7.530 -7.016 1.00 93.38 203 LEU A C 1
ATOM 1462 O O . LEU A 1 203 ? 23.276 -8.503 -7.664 1.00 93.38 203 LEU A O 1
ATOM 1466 N N . PHE A 1 204 ? 21.994 -6.675 -7.468 1.00 90.25 204 PHE A N 1
ATOM 1467 C CA . PHE A 1 204 ? 21.224 -6.883 -8.699 1.00 90.25 204 PHE A CA 1
ATOM 1468 C C . PHE A 1 204 ? 21.671 -5.964 -9.841 1.00 90.25 204 PHE A C 1
ATOM 1470 O O . PHE A 1 204 ? 20.989 -5.831 -10.856 1.00 90.25 204 PHE A O 1
ATOM 1477 N N . ARG A 1 205 ? 22.828 -5.311 -9.696 1.00 88.81 205 ARG A N 1
ATOM 1478 C CA . ARG A 1 205 ? 23.407 -4.489 -10.756 1.00 88.81 205 ARG A CA 1
ATOM 1479 C C . ARG A 1 205 ? 23.741 -5.351 -11.971 1.00 88.81 205 ARG A C 1
ATOM 1481 O O . ARG A 1 205 ? 24.575 -6.248 -11.887 1.00 88.81 205 ARG A O 1
ATOM 1488 N N . THR A 1 206 ? 23.153 -5.029 -13.117 1.00 84.44 206 THR A N 1
ATOM 1489 C CA . THR A 1 206 ? 23.436 -5.701 -14.394 1.00 84.44 206 THR A CA 1
ATOM 1490 C C . THR A 1 206 ? 24.200 -4.783 -15.353 1.00 84.44 206 THR A C 1
ATOM 1492 O O . THR A 1 206 ? 24.446 -3.609 -15.059 1.00 84.44 206 THR A O 1
ATOM 1495 N N . SER A 1 207 ? 24.558 -5.293 -16.537 1.00 86.38 207 SER A N 1
ATOM 1496 C CA . SER A 1 207 ? 25.112 -4.484 -17.635 1.00 86.38 207 SER A CA 1
ATOM 1497 C C . SER A 1 207 ? 24.169 -3.360 -18.085 1.00 86.38 207 SER A C 1
ATOM 1499 O O . SER A 1 207 ? 24.632 -2.336 -18.579 1.00 86.38 207 SER A O 1
ATOM 1501 N N . GLY A 1 208 ? 22.860 -3.513 -17.857 1.00 84.81 208 GLY A N 1
ATOM 1502 C CA . GLY A 1 208 ? 21.843 -2.503 -18.141 1.00 84.81 208 GLY A CA 1
ATOM 1503 C C . GLY A 1 208 ? 21.760 -1.375 -17.110 1.00 84.81 208 GLY A C 1
ATOM 1504 O O . GLY A 1 208 ? 20.950 -0.476 -17.277 1.00 84.81 208 GLY A O 1
ATOM 1505 N N . TRP A 1 209 ? 22.579 -1.362 -16.053 1.00 91.12 209 TRP A N 1
ATOM 1506 C CA . TRP A 1 209 ? 22.441 -0.397 -14.953 1.00 91.12 209 TRP A CA 1
ATOM 1507 C C . TRP A 1 209 ? 22.443 1.076 -15.386 1.00 91.12 209 TRP A C 1
ATOM 1509 O O . TRP A 1 209 ? 21.790 1.904 -14.759 1.00 91.12 209 TRP A O 1
ATOM 1519 N N . SER A 1 210 ? 23.186 1.431 -16.433 1.00 90.56 210 SER A N 1
ATOM 1520 C CA . SER A 1 210 ? 23.332 2.818 -16.888 1.00 90.56 210 SER A CA 1
ATOM 1521 C C . SER A 1 210 ? 22.295 3.262 -17.921 1.00 90.56 210 SER A C 1
ATOM 1523 O O . SER A 1 210 ? 22.398 4.389 -18.404 1.00 90.56 210 SER A O 1
ATOM 1525 N N . VAL A 1 211 ? 21.318 2.421 -18.283 1.00 86.94 211 VAL A N 1
ATOM 1526 C CA . VAL A 1 211 ? 20.248 2.844 -19.199 1.00 86.94 211 VAL A CA 1
ATOM 1527 C C . VAL A 1 211 ? 19.414 3.954 -18.556 1.00 86.94 211 VAL A C 1
ATOM 1529 O O . VAL A 1 211 ? 19.127 3.935 -17.358 1.00 86.94 211 VAL A O 1
ATOM 1532 N N . ALA A 1 212 ? 19.051 4.958 -19.351 1.00 87.38 212 ALA A N 1
ATOM 1533 C CA . ALA A 1 212 ? 18.385 6.169 -18.878 1.00 87.38 212 ALA A CA 1
ATOM 1534 C C . ALA A 1 212 ? 16.852 6.017 -18.810 1.00 87.38 212 ALA A C 1
ATOM 1536 O O . ALA A 1 212 ? 16.127 6.923 -19.209 1.00 87.38 212 ALA A O 1
ATOM 1537 N N . THR A 1 213 ? 16.353 4.881 -18.317 1.00 85.25 213 THR A N 1
ATOM 1538 C CA . THR A 1 213 ? 14.917 4.615 -18.135 1.00 85.25 213 THR A CA 1
ATOM 1539 C C . THR A 1 213 ? 14.569 4.516 -16.651 1.00 85.25 213 THR A C 1
ATOM 1541 O O . THR A 1 213 ? 15.393 4.105 -15.831 1.00 85.25 213 THR A O 1
ATOM 1544 N N . CYS A 1 214 ? 13.347 4.914 -16.292 1.00 88.19 214 CYS A N 1
ATOM 1545 C CA . CYS A 1 214 ? 12.827 4.800 -14.925 1.00 88.19 214 CYS A CA 1
ATOM 1546 C C . CYS A 1 214 ? 11.726 3.732 -14.806 1.00 88.19 214 CYS A C 1
ATOM 1548 O O . CYS A 1 214 ? 10.885 3.806 -13.923 1.00 88.19 214 CYS A O 1
ATOM 1550 N N . ASP A 1 215 ? 11.764 2.749 -15.704 1.00 85.12 215 ASP A N 1
ATOM 1551 C CA . ASP A 1 215 ? 10.907 1.559 -15.733 1.00 85.12 215 ASP A CA 1
ATOM 1552 C C . ASP A 1 215 ? 11.763 0.288 -15.896 1.00 85.12 215 ASP A C 1
ATOM 1554 O O . ASP A 1 215 ? 11.539 -0.584 -16.726 1.00 85.12 215 ASP A O 1
ATOM 1558 N N . ALA A 1 216 ? 12.887 0.248 -15.183 1.00 84.69 216 ALA A N 1
ATOM 1559 C CA . ALA A 1 216 ? 13.817 -0.872 -15.216 1.00 84.69 216 ALA A CA 1
ATOM 1560 C C . ALA A 1 216 ? 14.612 -0.934 -13.915 1.00 84.69 216 ALA A C 1
ATOM 1562 O O . ALA A 1 216 ? 14.733 0.060 -13.191 1.00 84.69 216 ALA A O 1
ATOM 1563 N N . PHE A 1 217 ? 15.251 -2.080 -13.665 1.00 86.88 217 PHE A N 1
ATOM 1564 C CA . PHE A 1 217 ? 16.282 -2.203 -12.636 1.00 86.88 217 PHE A CA 1
ATOM 1565 C C . PHE A 1 217 ? 17.560 -1.451 -13.068 1.00 86.88 217 PHE A C 1
ATOM 1567 O O . PHE A 1 217 ? 18.583 -2.038 -13.418 1.00 86.88 217 PHE A O 1
ATOM 1574 N N . ALA A 1 218 ? 17.474 -0.123 -13.094 1.00 90.75 218 ALA A N 1
ATOM 1575 C CA . ALA A 1 218 ? 18.481 0.783 -13.624 1.00 90.75 218 ALA A CA 1
ATOM 1576 C C . ALA A 1 218 ? 18.718 1.975 -12.691 1.00 90.75 218 ALA A C 1
ATOM 1578 O O . ALA A 1 218 ? 17.902 2.314 -11.828 1.00 90.75 218 ALA A O 1
ATOM 1579 N N . ALA A 1 219 ? 19.857 2.637 -12.883 1.00 93.50 219 ALA A N 1
ATOM 1580 C CA . ALA A 1 219 ? 20.327 3.710 -12.025 1.00 93.50 219 ALA A CA 1
ATOM 1581 C C . ALA A 1 219 ? 19.305 4.839 -11.802 1.00 93.50 219 ALA A C 1
ATOM 1583 O O . ALA A 1 219 ? 19.263 5.313 -10.671 1.00 93.50 219 ALA A O 1
ATOM 1584 N N . PRO A 1 220 ? 18.499 5.299 -12.786 1.00 94.06 220 PRO A N 1
ATOM 1585 C CA . PRO A 1 220 ? 17.525 6.363 -12.540 1.00 94.06 220 PRO A CA 1
ATOM 1586 C C . PRO A 1 220 ? 16.486 5.997 -11.470 1.00 94.06 220 PRO A C 1
ATOM 1588 O O . PRO A 1 220 ? 16.362 6.718 -10.481 1.00 94.06 220 PRO A O 1
ATOM 1591 N N . LEU A 1 221 ? 15.807 4.851 -11.607 1.00 93.19 221 LEU A N 1
ATOM 1592 C CA . LEU A 1 221 ? 14.805 4.398 -10.635 1.00 93.19 221 LEU A CA 1
ATOM 1593 C C . LEU A 1 221 ? 15.429 4.182 -9.250 1.00 93.19 221 LEU A C 1
ATOM 1595 O O . LEU A 1 221 ? 14.930 4.691 -8.246 1.00 93.19 221 LEU A O 1
ATOM 1599 N N . TRP A 1 222 ? 16.556 3.470 -9.194 1.00 94.62 222 TRP A N 1
ATOM 1600 C CA . TRP A 1 222 ? 17.213 3.141 -7.927 1.00 94.62 222 TRP A CA 1
ATOM 1601 C C . TRP A 1 222 ? 17.779 4.366 -7.212 1.00 94.62 222 TRP A C 1
ATOM 1603 O O . TRP A 1 222 ? 17.704 4.451 -5.988 1.00 94.62 222 TRP A O 1
ATOM 1613 N N . ARG A 1 223 ? 18.300 5.349 -7.951 1.00 95.88 223 ARG A N 1
ATOM 1614 C CA . ARG A 1 223 ? 18.782 6.613 -7.383 1.00 95.88 223 ARG A CA 1
ATOM 1615 C C . ARG A 1 223 ? 17.619 7.449 -6.851 1.00 95.88 223 ARG A C 1
ATOM 1617 O O . ARG A 1 223 ? 17.723 7.957 -5.738 1.00 95.88 223 ARG A O 1
ATOM 1624 N N . ALA A 1 224 ? 16.506 7.534 -7.584 1.00 96.38 224 ALA A N 1
ATOM 1625 C CA . ALA A 1 224 ? 15.294 8.202 -7.112 1.00 96.38 224 ALA A CA 1
ATOM 1626 C C . ALA A 1 224 ? 14.754 7.556 -5.823 1.00 96.38 224 ALA A C 1
ATOM 1628 O O . ALA A 1 224 ? 14.530 8.254 -4.832 1.00 96.38 224 ALA A O 1
ATOM 1629 N N . ALA A 1 225 ? 14.632 6.224 -5.798 1.00 96.00 225 ALA A N 1
ATOM 1630 C CA . ALA A 1 225 ? 14.193 5.476 -4.622 1.00 96.00 225 ALA A CA 1
ATOM 1631 C C . ALA A 1 225 ? 15.141 5.669 -3.426 1.00 96.00 225 ALA A C 1
ATOM 1633 O O . ALA A 1 225 ? 14.687 5.917 -2.308 1.00 96.00 225 ALA A O 1
ATOM 1634 N N . GLN A 1 226 ? 16.458 5.615 -3.654 1.00 96.75 226 GLN A N 1
ATOM 1635 C CA . GLN A 1 226 ? 17.469 5.811 -2.614 1.00 96.75 226 GLN A CA 1
ATOM 1636 C C . GLN A 1 226 ? 17.397 7.214 -1.998 1.00 96.75 226 GLN A C 1
ATOM 1638 O O . GLN A 1 226 ? 17.485 7.343 -0.778 1.00 96.75 226 GLN A O 1
ATOM 1643 N N . VAL A 1 227 ? 17.229 8.255 -2.820 1.00 97.69 227 VAL A N 1
ATOM 1644 C CA . VAL A 1 227 ? 17.099 9.645 -2.352 1.00 97.69 227 VAL A CA 1
ATOM 1645 C C . VAL A 1 227 ? 15.800 9.827 -1.566 1.00 97.69 227 VAL A C 1
ATOM 1647 O O . VAL A 1 227 ? 15.829 10.360 -0.457 1.00 97.69 227 VAL A O 1
ATOM 1650 N N . ALA A 1 228 ? 14.677 9.315 -2.075 1.00 95.62 228 ALA A N 1
ATOM 1651 C CA . ALA A 1 228 ? 13.392 9.369 -1.378 1.00 95.62 228 ALA A CA 1
ATOM 1652 C C . ALA A 1 228 ? 13.430 8.636 -0.020 1.00 95.62 228 ALA A C 1
ATOM 1654 O O . ALA A 1 228 ? 12.892 9.128 0.974 1.00 95.62 228 ALA A O 1
ATOM 1655 N N . ALA A 1 229 ? 14.126 7.497 0.059 1.00 96.44 229 ALA A N 1
ATOM 1656 C CA . ALA A 1 229 ? 14.281 6.709 1.283 1.00 96.44 229 ALA A CA 1
ATOM 1657 C C . ALA A 1 229 ? 15.020 7.438 2.419 1.00 96.44 229 ALA A C 1
ATOM 1659 O O . ALA A 1 229 ? 14.852 7.078 3.588 1.00 96.44 229 ALA A O 1
ATOM 1660 N N . VAL A 1 230 ? 15.804 8.479 2.115 1.00 97.25 230 VAL A N 1
ATOM 1661 C CA . VAL A 1 230 ? 16.481 9.290 3.139 1.00 97.25 230 VAL A CA 1
ATOM 1662 C C . VAL A 1 230 ? 15.476 10.084 3.977 1.00 97.25 230 VAL A C 1
ATOM 1664 O O . VAL A 1 230 ? 15.713 10.277 5.169 1.00 97.25 230 VAL A O 1
ATOM 1667 N N . ALA A 1 231 ? 14.337 10.497 3.411 1.00 97.44 231 ALA A N 1
ATOM 1668 C CA . ALA A 1 231 ? 13.350 11.330 4.099 1.00 97.44 231 ALA A CA 1
ATOM 1669 C C . ALA A 1 231 ? 12.843 10.735 5.431 1.00 97.44 231 ALA A C 1
ATOM 1671 O O . ALA A 1 231 ? 13.000 11.393 6.465 1.00 97.44 231 ALA A O 1
ATOM 1672 N N . PRO A 1 232 ? 12.289 9.503 5.491 1.00 96.88 232 PRO A N 1
ATOM 1673 C CA . PRO A 1 232 ? 11.834 8.926 6.758 1.00 96.88 232 PRO A CA 1
ATOM 1674 C C . PRO A 1 232 ? 12.973 8.747 7.773 1.00 96.88 232 PRO A C 1
ATOM 1676 O O . PRO A 1 232 ? 12.768 8.965 8.969 1.00 96.88 232 PRO A O 1
ATOM 1679 N N . LEU A 1 233 ? 14.185 8.408 7.317 1.00 97.00 233 LEU A N 1
ATOM 1680 C CA . LEU A 1 233 ? 15.350 8.297 8.195 1.00 97.00 233 LEU A CA 1
ATOM 1681 C C . LEU A 1 233 ? 15.726 9.662 8.793 1.00 97.00 233 LEU A C 1
ATOM 1683 O O . LEU A 1 233 ? 15.891 9.776 10.008 1.00 97.00 233 LEU A O 1
ATOM 1687 N N . ALA A 1 234 ? 15.800 10.705 7.966 1.00 96.00 234 ALA A N 1
ATOM 1688 C CA . ALA A 1 234 ? 16.090 12.068 8.397 1.00 96.00 234 ALA A CA 1
ATOM 1689 C C . ALA A 1 234 ? 15.048 12.569 9.409 1.00 96.00 234 ALA A C 1
ATOM 1691 O O . ALA A 1 234 ? 15.414 13.062 10.479 1.00 96.00 234 ALA A O 1
ATOM 1692 N N . LEU A 1 235 ? 13.756 12.352 9.143 1.00 95.81 235 LEU A N 1
ATOM 1693 C CA . LEU A 1 235 ? 12.677 12.708 10.069 1.00 95.81 235 LEU A CA 1
ATOM 1694 C C . LEU A 1 235 ? 12.832 12.019 11.428 1.00 95.81 235 LEU A C 1
ATOM 1696 O O . LEU A 1 235 ? 12.744 12.675 12.467 1.00 95.81 235 LEU A O 1
ATOM 1700 N N . ALA A 1 236 ? 13.147 10.721 11.446 1.00 94.62 236 ALA A N 1
ATOM 1701 C CA . ALA A 1 236 ? 13.373 9.983 12.686 1.00 94.62 236 ALA A CA 1
ATOM 1702 C C . ALA A 1 236 ? 14.592 10.487 13.488 1.00 94.62 236 ALA A C 1
ATOM 1704 O O . ALA A 1 236 ? 14.619 10.396 14.726 1.00 94.62 236 ALA A O 1
ATOM 1705 N N . LEU A 1 237 ? 15.611 11.024 12.813 1.00 92.62 237 LEU A N 1
ATOM 1706 C CA . LEU A 1 237 ? 16.806 11.582 13.448 1.00 92.62 237 LEU A CA 1
ATOM 1707 C C . LEU A 1 237 ? 16.544 12.976 14.037 1.00 92.62 237 LEU A C 1
ATOM 1709 O O . LEU A 1 237 ? 16.850 13.192 15.214 1.00 92.62 237 LEU A O 1
ATOM 1713 N N . VAL A 1 238 ? 15.903 13.875 13.283 1.00 89.06 238 VAL A N 1
ATOM 1714 C CA . VAL A 1 238 ? 15.584 15.250 13.727 1.00 89.06 238 VAL A CA 1
ATOM 1715 C C . VAL A 1 238 ? 14.448 15.268 14.769 1.00 89.06 238 VAL A C 1
ATOM 1717 O O . VAL A 1 238 ? 14.357 16.182 15.589 1.00 89.06 238 VAL A O 1
ATOM 1720 N N . ALA A 1 239 ? 13.637 14.204 14.842 1.00 78.94 239 ALA A N 1
ATOM 1721 C CA . ALA A 1 239 ? 12.553 14.023 15.815 1.00 78.94 239 ALA A CA 1
ATOM 1722 C C . ALA A 1 239 ? 12.910 14.279 17.285 1.00 78.94 239 ALA A C 1
ATOM 1724 O O . ALA A 1 239 ? 12.023 14.642 18.055 1.00 78.94 239 ALA A O 1
ATOM 1725 N N . ARG A 1 240 ? 14.174 14.101 17.698 1.00 76.50 240 ARG A N 1
ATOM 1726 C CA . ARG A 1 240 ? 14.588 14.250 19.106 1.00 76.50 240 ARG A CA 1
ATOM 1727 C C . ARG A 1 240 ? 14.324 15.649 19.675 1.00 76.50 240 ARG A C 1
ATOM 1729 O O . ARG A 1 240 ? 14.093 15.767 20.873 1.00 76.50 240 ARG A O 1
ATOM 1736 N N . GLY A 1 241 ? 14.341 16.686 18.836 1.00 76.19 241 GLY A N 1
ATOM 1737 C CA . GLY A 1 241 ? 14.130 18.074 19.261 1.00 76.19 241 GLY A CA 1
ATOM 1738 C C . GLY A 1 241 ? 12.683 18.571 19.160 1.00 76.19 241 GLY A C 1
ATOM 1739 O O . GLY A 1 241 ? 12.382 19.668 19.625 1.00 76.19 241 GLY A O 1
ATOM 1740 N N . MET A 1 242 ? 11.772 17.801 18.552 1.00 86.69 242 MET A N 1
ATOM 1741 C CA . MET A 1 242 ? 10.458 18.309 18.141 1.00 86.69 242 MET A CA 1
ATOM 1742 C C . MET A 1 242 ? 9.335 17.945 19.114 1.00 86.69 242 MET A C 1
ATOM 1744 O O . MET A 1 242 ? 8.829 16.820 19.125 1.00 86.69 242 MET A O 1
ATOM 1748 N N . LYS A 1 243 ? 8.880 18.941 19.884 1.00 85.88 243 LYS A N 1
ATOM 1749 C CA . LYS A 1 243 ? 7.828 18.764 20.898 1.00 85.88 243 LYS A CA 1
ATOM 1750 C C . LYS A 1 243 ? 6.404 18.852 20.337 1.00 85.88 243 LYS A C 1
ATOM 1752 O O . LYS A 1 243 ? 5.525 18.147 20.821 1.00 85.88 243 LYS A O 1
ATOM 1757 N N . THR A 1 244 ? 6.164 19.673 19.312 1.00 92.75 244 THR A N 1
ATOM 1758 C CA . THR A 1 244 ? 4.802 19.964 18.826 1.00 92.75 244 THR A CA 1
ATOM 1759 C C . THR A 1 244 ? 4.475 19.248 17.508 1.00 92.75 244 THR A C 1
ATOM 1761 O O . THR A 1 244 ? 5.354 19.106 16.653 1.00 92.75 244 THR A O 1
ATOM 1764 N N . PRO A 1 245 ? 3.210 18.835 17.286 1.00 93.38 245 PRO A N 1
ATOM 1765 C CA . PRO A 1 245 ? 2.788 18.221 16.023 1.00 93.38 245 PRO A CA 1
ATOM 1766 C C . PRO A 1 245 ? 2.905 19.184 14.835 1.00 93.38 245 PRO A C 1
ATOM 1768 O O . PRO A 1 245 ? 3.242 18.755 13.738 1.00 93.38 245 PRO A O 1
ATOM 1771 N N . ARG A 1 246 ? 2.716 20.496 15.049 1.00 95.31 246 ARG A N 1
ATOM 1772 C CA . ARG A 1 246 ? 2.911 21.518 14.005 1.00 95.31 246 ARG A CA 1
ATOM 1773 C C . ARG A 1 246 ? 4.358 21.569 13.509 1.00 95.31 246 ARG A C 1
ATOM 1775 O O . ARG A 1 246 ? 4.577 21.570 12.304 1.00 95.31 246 ARG A O 1
ATOM 1782 N N . ALA A 1 247 ? 5.339 21.555 14.416 1.00 94.44 247 ALA A N 1
ATOM 1783 C CA . ALA A 1 247 ? 6.752 21.529 14.034 1.00 94.44 247 ALA A CA 1
ATOM 1784 C C . ALA A 1 247 ? 7.102 20.250 13.257 1.00 94.44 247 ALA A C 1
ATOM 1786 O O . ALA A 1 247 ? 7.803 20.313 12.248 1.00 94.44 247 ALA A O 1
ATOM 1787 N N . ARG A 1 248 ? 6.561 19.101 13.685 1.00 95.38 248 ARG A N 1
ATOM 1788 C CA . ARG A 1 248 ? 6.733 17.825 12.977 1.00 95.38 248 ARG A CA 1
ATOM 1789 C C . ARG A 1 248 ? 6.104 17.842 11.585 1.00 95.38 248 ARG A C 1
ATOM 1791 O O . ARG A 1 248 ? 6.745 17.373 10.656 1.00 95.38 248 ARG A O 1
ATOM 1798 N N . LEU A 1 249 ? 4.910 18.418 11.430 1.00 96.44 249 LEU A N 1
ATOM 1799 C CA . LEU A 1 249 ? 4.236 18.559 10.135 1.00 96.44 249 LEU A CA 1
ATOM 1800 C C . LEU A 1 249 ? 5.040 19.432 9.165 1.00 96.44 249 LEU A C 1
ATOM 1802 O O . LEU A 1 249 ? 5.300 19.006 8.046 1.00 96.44 249 LEU A O 1
ATOM 1806 N N . ILE A 1 250 ? 5.470 20.620 9.604 1.00 95.94 250 ILE A N 1
ATOM 1807 C CA . ILE A 1 250 ? 6.290 21.529 8.785 1.00 95.94 250 ILE A CA 1
ATOM 1808 C C . ILE A 1 250 ? 7.595 20.839 8.378 1.00 95.94 250 ILE A C 1
ATOM 1810 O O . ILE A 1 250 ? 7.984 20.877 7.216 1.00 95.94 250 ILE A O 1
ATOM 1814 N N . THR A 1 251 ? 8.248 20.158 9.322 1.00 95.50 251 THR A N 1
ATOM 1815 C CA . THR A 1 251 ? 9.499 19.442 9.043 1.00 95.50 251 THR A CA 1
ATOM 1816 C C . THR A 1 251 ? 9.279 18.275 8.083 1.00 95.50 251 THR A C 1
ATOM 1818 O O . THR A 1 251 ? 10.087 18.079 7.183 1.00 95.50 251 THR A O 1
ATOM 1821 N N . ALA A 1 252 ? 8.187 17.520 8.239 1.00 96.44 252 ALA A N 1
ATOM 1822 C CA . ALA A 1 252 ? 7.810 16.458 7.312 1.00 96.44 252 ALA A CA 1
ATOM 1823 C C . ALA A 1 252 ? 7.623 16.994 5.895 1.00 96.44 252 ALA A C 1
ATOM 1825 O O . ALA A 1 252 ? 8.215 16.440 4.979 1.00 96.44 252 ALA A O 1
ATOM 1826 N N . PHE A 1 253 ? 6.865 18.082 5.740 1.00 96.75 253 PHE A N 1
ATOM 1827 C CA . PHE A 1 253 ? 6.636 18.725 4.450 1.00 96.75 253 PHE A CA 1
ATOM 1828 C C . PHE A 1 253 ? 7.963 19.121 3.791 1.00 96.75 253 PHE A C 1
ATOM 1830 O O . PHE A 1 253 ? 8.306 18.588 2.744 1.00 96.75 253 PHE A O 1
ATOM 1837 N N . VAL A 1 254 ? 8.789 19.914 4.483 1.00 97.06 254 VAL A N 1
ATOM 1838 C CA . VAL A 1 254 ? 10.086 20.375 3.957 1.00 97.06 254 VAL A CA 1
ATOM 1839 C C . VAL A 1 254 ? 11.010 19.212 3.582 1.00 97.06 254 VAL A C 1
ATOM 1841 O O . VAL A 1 254 ? 11.596 19.214 2.504 1.00 97.06 254 VAL A O 1
ATOM 1844 N N . VAL A 1 255 ? 11.167 18.211 4.454 1.00 97.06 255 VAL A N 1
ATOM 1845 C CA . VAL A 1 255 ? 12.084 17.087 4.198 1.00 97.06 255 VAL A CA 1
ATOM 1846 C C . VAL A 1 255 ? 11.590 16.212 3.046 1.00 97.06 255 VAL A C 1
ATOM 1848 O O . VAL A 1 255 ? 12.400 15.780 2.228 1.00 97.06 255 VAL A O 1
ATOM 1851 N N . VAL A 1 256 ? 10.283 15.946 2.975 1.00 95.69 256 VAL A N 1
ATOM 1852 C CA . VAL A 1 256 ? 9.692 15.150 1.892 1.00 95.69 256 VAL A CA 1
ATOM 1853 C C . VAL A 1 256 ? 9.787 15.901 0.568 1.00 95.69 256 VAL A C 1
ATOM 1855 O O . VAL A 1 256 ? 10.244 15.309 -0.405 1.00 95.69 256 VAL A O 1
ATOM 1858 N N . ASP A 1 257 ? 9.454 17.192 0.532 1.00 96.31 257 ASP A N 1
ATOM 1859 C CA . ASP A 1 257 ? 9.546 18.006 -0.683 1.00 96.31 257 ASP A CA 1
ATOM 1860 C C . ASP A 1 257 ? 10.977 18.061 -1.210 1.00 96.31 257 ASP A C 1
ATOM 1862 O O . ASP A 1 257 ? 11.216 17.795 -2.386 1.00 96.31 257 ASP A O 1
ATOM 1866 N N . VAL A 1 258 ? 11.953 18.335 -0.337 1.00 97.81 258 VAL A N 1
ATOM 1867 C CA . VAL A 1 258 ? 13.372 18.345 -0.718 1.00 97.81 258 VAL A CA 1
ATOM 1868 C C . VAL A 1 258 ? 13.795 16.985 -1.269 1.00 97.81 258 VAL A C 1
ATOM 1870 O O . VAL A 1 258 ? 14.475 16.932 -2.292 1.00 97.81 258 VAL A O 1
ATOM 1873 N N . ALA A 1 259 ? 13.386 15.883 -0.635 1.00 96.94 259 ALA A N 1
ATOM 1874 C CA . ALA A 1 259 ? 13.725 14.543 -1.104 1.00 96.94 259 ALA A CA 1
ATOM 1875 C C . ALA A 1 259 ? 13.083 14.218 -2.462 1.00 96.94 259 ALA A C 1
ATOM 1877 O O . ALA A 1 259 ? 13.758 13.664 -3.326 1.00 96.94 259 ALA A O 1
ATOM 1878 N N . VAL A 1 260 ? 11.818 14.588 -2.680 1.00 95.31 260 VAL A N 1
ATOM 1879 C CA . VAL A 1 260 ? 11.114 14.383 -3.957 1.00 95.31 260 VAL A CA 1
ATOM 1880 C C . VAL A 1 260 ? 11.745 15.222 -5.065 1.00 95.31 260 VAL A C 1
ATOM 1882 O O . VAL A 1 260 ? 12.082 14.687 -6.122 1.00 95.31 260 VAL A O 1
ATOM 1885 N N . VAL A 1 261 ? 11.972 16.514 -4.818 1.00 97.50 261 VAL A N 1
ATOM 1886 C CA . VAL A 1 261 ? 12.620 17.415 -5.781 1.00 97.50 261 VAL A CA 1
ATOM 1887 C C . VAL A 1 261 ? 14.018 16.907 -6.126 1.00 97.50 261 VAL A C 1
ATOM 1889 O O . VAL A 1 261 ? 14.357 16.817 -7.304 1.00 97.50 261 VAL A O 1
ATOM 1892 N N . ALA A 1 262 ? 14.816 16.509 -5.131 1.00 98.19 262 ALA A N 1
ATOM 1893 C CA . ALA A 1 262 ? 16.145 15.953 -5.362 1.00 98.19 262 ALA A CA 1
ATOM 1894 C C . ALA A 1 262 ? 16.094 14.627 -6.137 1.00 98.19 262 ALA A C 1
ATOM 1896 O O . ALA A 1 262 ? 16.885 14.432 -7.058 1.00 98.19 262 ALA A O 1
ATOM 1897 N N . ALA A 1 263 ? 15.161 13.727 -5.810 1.00 96.75 263 ALA A N 1
ATOM 1898 C CA . ALA A 1 263 ? 15.004 12.450 -6.502 1.00 96.75 263 ALA A CA 1
ATOM 1899 C C . ALA A 1 263 ? 14.704 12.650 -7.996 1.00 96.75 263 ALA A C 1
ATOM 1901 O O . ALA A 1 263 ? 15.349 12.016 -8.834 1.00 96.75 263 ALA A O 1
ATOM 1902 N N . LEU A 1 264 ? 13.785 13.566 -8.323 1.00 95.81 264 LEU A N 1
ATOM 1903 C CA . LEU A 1 264 ? 13.400 13.887 -9.700 1.00 95.81 264 LEU A CA 1
ATOM 1904 C C . LEU A 1 264 ? 14.489 14.667 -10.446 1.00 95.81 264 LEU A C 1
ATOM 1906 O O . LEU A 1 264 ? 14.782 14.348 -11.596 1.00 95.81 264 LEU A O 1
ATOM 1910 N N . ALA A 1 265 ? 15.144 15.634 -9.798 1.00 97.44 265 ALA A N 1
ATOM 1911 C CA . ALA A 1 265 ? 16.236 16.399 -10.402 1.00 97.44 265 ALA A CA 1
ATOM 1912 C C . ALA A 1 265 ? 17.451 15.516 -10.730 1.00 97.44 265 ALA A C 1
ATOM 1914 O O . ALA A 1 265 ? 18.085 15.680 -11.770 1.00 97.44 265 ALA A O 1
ATOM 1915 N N . LEU A 1 266 ? 17.765 14.550 -9.861 1.00 97.06 266 LEU A N 1
ATOM 1916 C CA . LEU A 1 266 ? 18.859 13.602 -10.073 1.00 97.06 266 LEU A CA 1
ATOM 1917 C C . LEU A 1 266 ? 18.484 12.454 -11.018 1.00 97.06 266 LEU A C 1
ATOM 1919 O O . LEU A 1 266 ? 19.383 11.753 -11.488 1.00 97.06 266 LEU A O 1
ATOM 1923 N N . SER A 1 267 ? 17.192 12.244 -11.281 1.00 96.19 267 SER A N 1
ATOM 1924 C CA . SER A 1 267 ? 16.672 11.134 -12.090 1.00 96.19 267 SER A CA 1
ATOM 1925 C C . SER A 1 267 ? 15.533 11.604 -13.010 1.00 96.19 267 SER A C 1
ATOM 1927 O O . SER A 1 267 ? 14.408 11.116 -12.898 1.00 96.19 267 SER A O 1
ATOM 1929 N N . PRO A 1 268 ? 15.796 12.533 -13.952 1.00 94.88 268 PRO A N 1
ATOM 1930 C CA . PRO A 1 268 ? 14.749 13.172 -14.758 1.00 94.88 268 PRO A CA 1
ATOM 1931 C C . PRO A 1 268 ? 13.963 12.193 -15.641 1.00 94.88 268 PRO A C 1
ATOM 1933 O O . PRO A 1 268 ? 12.808 12.454 -15.958 1.00 94.88 268 PRO A O 1
ATOM 1936 N N . ALA A 1 269 ? 14.537 11.030 -15.975 1.00 91.31 269 ALA A N 1
ATOM 1937 C CA . ALA A 1 269 ? 13.832 9.946 -16.666 1.00 91.31 269 ALA A CA 1
ATOM 1938 C C . ALA A 1 269 ? 12.574 9.461 -15.913 1.00 91.31 269 ALA A C 1
ATOM 1940 O O . ALA A 1 269 ? 11.657 8.930 -16.526 1.00 91.31 269 ALA A O 1
ATOM 1941 N N . CYS A 1 270 ? 12.491 9.674 -14.596 1.00 91.69 270 CYS A N 1
ATOM 1942 C CA . CYS A 1 270 ? 11.317 9.323 -13.795 1.00 91.69 270 CYS A CA 1
ATOM 1943 C C . CYS A 1 270 ? 10.120 10.262 -13.997 1.00 91.69 270 CYS A C 1
ATOM 1945 O O . CYS A 1 270 ? 9.023 9.931 -13.559 1.00 91.69 270 CYS A O 1
ATOM 1947 N N . LEU A 1 271 ? 10.296 11.399 -14.684 1.00 91.69 271 LEU A N 1
ATOM 1948 C CA . LEU A 1 271 ? 9.180 12.250 -15.117 1.00 91.69 271 LEU A CA 1
ATOM 1949 C C . LEU A 1 271 ? 8.392 11.625 -16.277 1.00 91.69 271 LEU A C 1
ATOM 1951 O O . LEU A 1 271 ? 7.231 11.963 -16.483 1.00 91.69 271 LEU A O 1
ATOM 1955 N N . SER A 1 272 ? 9.017 10.717 -17.030 1.00 88.81 272 SER A N 1
ATOM 1956 C CA . SER A 1 272 ? 8.379 9.954 -18.102 1.00 88.81 272 SER A CA 1
ATOM 1957 C C . SER A 1 272 ? 8.928 8.520 -18.107 1.00 88.81 272 SER A C 1
ATOM 1959 O O . SER A 1 272 ? 9.779 8.193 -18.937 1.00 88.81 272 SER A O 1
ATOM 1961 N N . PRO A 1 273 ? 8.480 7.656 -17.169 1.00 84.00 273 PRO A N 1
ATOM 1962 C CA . PRO A 1 273 ? 9.049 6.317 -16.975 1.00 84.00 273 PRO A CA 1
ATOM 1963 C C . PRO A 1 273 ? 9.085 5.465 -18.252 1.00 84.00 273 PRO A C 1
ATOM 1965 O O . PRO A 1 273 ? 10.082 4.788 -18.500 1.00 84.00 273 PRO A O 1
ATOM 1968 N N . TYR A 1 274 ? 8.051 5.590 -19.094 1.00 83.69 274 TYR A N 1
ATOM 1969 C CA . TYR A 1 274 ? 7.902 4.891 -20.378 1.00 83.69 274 TYR A CA 1
ATOM 1970 C C . TYR A 1 274 ? 8.342 5.714 -21.604 1.00 83.69 274 TYR A C 1
ATOM 1972 O O . TYR A 1 274 ? 8.204 5.252 -22.732 1.00 83.69 274 TYR A O 1
ATOM 1980 N N . GLY A 1 275 ? 8.885 6.924 -21.427 1.00 81.62 275 GLY A N 1
ATOM 1981 C CA . GLY A 1 275 ? 9.141 7.864 -22.530 1.00 81.62 275 GLY A CA 1
ATOM 1982 C C . GLY A 1 275 ? 10.193 7.416 -23.554 1.00 81.62 275 GLY A C 1
ATOM 1983 O O . GLY A 1 275 ? 10.307 8.019 -24.616 1.00 81.62 275 GLY A O 1
ATOM 1984 N N . GLY A 1 276 ? 10.967 6.373 -23.240 1.00 81.31 276 GLY A N 1
ATOM 1985 C CA . GLY A 1 276 ? 11.961 5.772 -24.136 1.00 81.31 276 GLY A CA 1
ATOM 1986 C C . GLY A 1 276 ? 11.501 4.486 -24.829 1.00 81.31 276 GLY A C 1
ATOM 1987 O O . GLY A 1 276 ? 12.329 3.816 -25.442 1.00 81.31 276 GLY A O 1
ATOM 1988 N N . VAL A 1 277 ? 10.230 4.096 -24.688 1.00 82.62 277 VAL A N 1
ATOM 1989 C CA . VAL A 1 277 ? 9.708 2.854 -25.270 1.00 82.62 277 VAL A CA 1
ATOM 1990 C C . VAL A 1 277 ? 9.420 3.048 -26.758 1.00 82.62 277 VAL A C 1
ATOM 1992 O O . VAL A 1 277 ? 8.910 4.083 -27.178 1.00 82.62 277 VAL A O 1
ATOM 1995 N N . ASP A 1 278 ? 9.757 2.041 -27.568 1.00 86.75 278 ASP A N 1
ATOM 1996 C CA . ASP A 1 278 ? 9.486 2.060 -29.004 1.00 86.75 278 ASP A CA 1
ATOM 1997 C C . ASP A 1 278 ? 7.973 2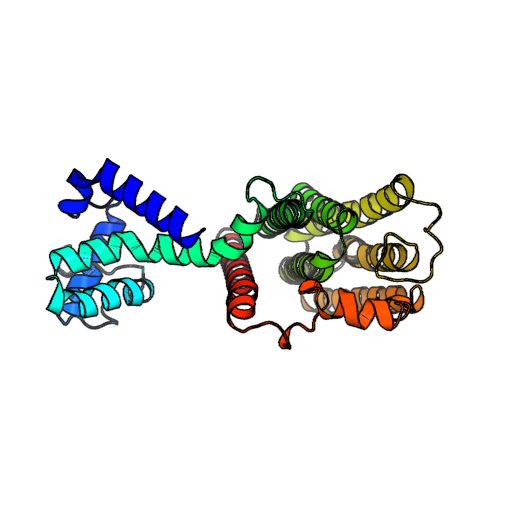.246 -29.281 1.00 86.75 278 ASP A C 1
ATOM 1999 O O . ASP A 1 278 ? 7.162 1.509 -28.712 1.00 86.75 278 ASP A O 1
ATOM 2003 N N . PRO A 1 279 ? 7.559 3.167 -30.175 1.00 88.50 279 PRO A N 1
ATOM 2004 C CA . PRO A 1 279 ? 6.140 3.444 -30.428 1.00 88.50 279 PRO A CA 1
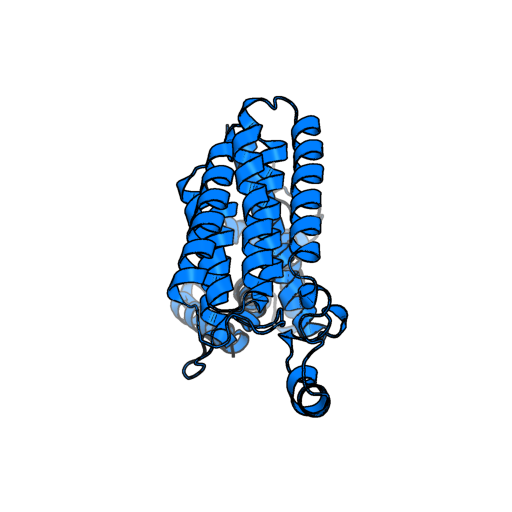ATOM 2005 C C . PRO A 1 279 ? 5.325 2.249 -30.949 1.00 88.50 279 PRO A C 1
ATOM 2007 O O . PRO A 1 279 ? 4.094 2.222 -30.852 1.00 88.50 279 PRO A O 1
ATOM 2010 N N . LEU A 1 280 ? 5.962 1.259 -31.582 1.00 85.88 280 LEU A N 1
ATOM 2011 C CA . LEU A 1 280 ? 5.303 0.010 -31.958 1.00 85.88 280 LEU A CA 1
ATOM 2012 C C . LEU A 1 280 ? 5.064 -0.862 -30.721 1.00 85.88 280 LEU A C 1
ATOM 2014 O O . LEU A 1 280 ? 3.963 -1.389 -30.559 1.00 85.88 280 LEU A O 1
ATOM 2018 N N . LEU A 1 281 ? 6.060 -0.974 -29.839 1.00 77.88 281 LEU A N 1
ATOM 2019 C CA . LEU A 1 281 ? 5.951 -1.732 -28.592 1.00 77.88 281 LEU A CA 1
ATOM 2020 C C . LEU A 1 281 ? 4.936 -1.099 -27.630 1.00 77.88 281 LEU A C 1
ATOM 2022 O O . LEU A 1 281 ? 4.148 -1.810 -27.010 1.00 77.88 281 LEU A O 1
ATOM 2026 N N . GLU A 1 282 ? 4.886 0.229 -27.569 1.00 80.94 282 GLU A N 1
ATOM 2027 C CA . GLU A 1 282 ? 3.885 0.961 -26.798 1.00 80.94 282 GLU A CA 1
ATOM 2028 C C . GLU A 1 282 ? 2.459 0.589 -27.240 1.00 80.94 282 GLU A C 1
ATOM 2030 O O . GLU A 1 282 ? 1.625 0.201 -26.422 1.00 80.94 282 GLU A O 1
ATOM 2035 N N . ARG A 1 283 ? 2.189 0.619 -28.552 1.00 79.56 283 ARG A N 1
ATOM 2036 C CA . ARG A 1 283 ? 0.857 0.329 -29.113 1.00 79.56 283 ARG A CA 1
ATOM 2037 C C . ARG A 1 283 ? 0.456 -1.138 -29.022 1.00 79.56 283 ARG A C 1
ATOM 2039 O O . ARG A 1 283 ? -0.720 -1.443 -28.820 1.00 79.56 283 ARG A O 1
ATOM 2046 N N . LEU A 1 284 ? 1.399 -2.050 -29.244 1.00 73.88 284 LEU A N 1
ATOM 2047 C CA . LEU A 1 284 ? 1.099 -3.480 -29.317 1.00 73.88 284 LEU A CA 1
ATOM 2048 C C . LEU A 1 284 ? 1.140 -4.171 -27.953 1.00 73.88 284 LEU A C 1
ATOM 2050 O O . LEU A 1 284 ? 0.438 -5.167 -27.775 1.00 73.88 284 LEU A O 1
ATOM 2054 N N . TRP A 1 285 ? 1.922 -3.647 -27.007 1.00 75.38 285 TRP A N 1
ATOM 2055 C CA . TRP A 1 285 ? 2.144 -4.272 -25.708 1.00 75.38 285 TRP A CA 1
ATOM 2056 C C . TRP A 1 285 ? 1.747 -3.374 -24.535 1.00 75.38 285 TRP A C 1
ATOM 2058 O O . TRP A 1 285 ? 0.764 -3.701 -23.874 1.00 75.38 285 TRP A O 1
ATOM 2068 N N . LEU A 1 286 ? 2.428 -2.244 -24.289 1.00 75.88 286 LEU A N 1
ATOM 2069 C CA . LEU A 1 286 ? 2.179 -1.428 -23.081 1.00 75.88 286 LEU A CA 1
ATOM 2070 C C . LEU A 1 286 ? 0.742 -0.910 -22.984 1.00 75.88 286 LEU A C 1
ATOM 2072 O O . LEU A 1 286 ? 0.152 -0.945 -21.908 1.00 75.88 286 LEU A O 1
ATOM 2076 N N . GLY A 1 287 ? 0.137 -0.517 -24.107 1.00 75.38 287 GLY A N 1
ATOM 2077 C CA . GLY A 1 287 ? -1.269 -0.105 -24.179 1.00 75.38 287 GLY A CA 1
ATOM 2078 C C . GLY A 1 287 ? -2.273 -1.194 -23.774 1.00 75.38 287 GLY A C 1
ATOM 2079 O O . GLY A 1 287 ? -3.465 -0.923 -23.666 1.00 75.38 287 GLY A O 1
ATOM 2080 N N . ARG A 1 288 ? -1.812 -2.433 -23.568 1.00 72.88 288 ARG A N 1
ATOM 2081 C CA . ARG A 1 288 ? -2.610 -3.587 -23.130 1.00 72.88 288 ARG A CA 1
ATOM 2082 C C . ARG A 1 288 ? -2.207 -4.107 -21.748 1.00 72.88 288 ARG A C 1
ATOM 2084 O O . ARG A 1 288 ? -2.842 -5.035 -21.256 1.00 72.88 288 ARG A O 1
ATOM 2091 N N . VAL A 1 289 ? -1.168 -3.537 -21.136 1.00 71.50 289 VAL A N 1
ATOM 2092 C CA . VAL A 1 289 ? -0.737 -3.853 -19.769 1.00 71.50 289 VAL A CA 1
ATOM 2093 C C . VAL A 1 289 ? -1.604 -3.043 -18.813 1.00 71.50 289 VAL A C 1
ATOM 2095 O O . VAL A 1 289 ? -1.560 -1.813 -18.833 1.00 71.50 289 VAL A O 1
ATOM 2098 N N . ALA A 1 290 ? -2.421 -3.726 -18.009 1.00 70.75 290 ALA A N 1
ATOM 2099 C CA . ALA A 1 290 ? -3.411 -3.087 -17.142 1.00 70.75 290 ALA A CA 1
ATOM 2100 C C . ALA A 1 290 ? -2.758 -2.154 -16.110 1.00 70.75 290 ALA A C 1
ATOM 2102 O O . ALA A 1 290 ? -3.292 -1.087 -15.818 1.00 70.75 290 ALA A O 1
ATOM 2103 N N . GLU A 1 291 ? -1.580 -2.526 -15.610 1.00 66.88 291 GLU A N 1
ATOM 2104 C CA . GLU A 1 291 ? -0.811 -1.787 -14.608 1.00 66.88 291 GLU A CA 1
ATOM 2105 C C . GLU A 1 291 ? -0.203 -0.485 -15.156 1.00 66.88 291 GLU A C 1
ATOM 2107 O O . GLU A 1 291 ? 0.048 0.444 -14.391 1.00 66.88 291 GLU A O 1
ATOM 2112 N N . ALA A 1 292 ? 0.011 -0.398 -16.474 1.00 72.56 292 ALA A N 1
ATOM 2113 C CA . ALA A 1 292 ? 0.585 0.774 -17.136 1.00 72.56 292 ALA A CA 1
ATOM 2114 C C . ALA A 1 292 ? -0.478 1.808 -17.557 1.00 72.56 292 ALA A C 1
ATOM 2116 O O . ALA A 1 292 ? -0.135 2.887 -18.047 1.00 72.56 292 ALA A O 1
ATOM 2117 N N . GLN A 1 293 ? -1.769 1.493 -17.395 1.00 80.62 293 GLN A N 1
ATOM 2118 C CA . GLN A 1 293 ? -2.860 2.393 -17.765 1.00 80.62 293 GLN A CA 1
ATOM 2119 C C . GLN A 1 293 ? -3.168 3.416 -16.659 1.00 80.62 293 GLN A C 1
ATOM 2121 O O . GLN A 1 293 ? -2.979 3.137 -15.472 1.00 80.62 293 GLN A O 1
ATOM 2126 N N . PRO A 1 294 ? -3.694 4.606 -17.010 1.00 78.50 294 PRO A N 1
ATOM 2127 C CA . PRO A 1 294 ? -4.141 5.578 -16.019 1.00 78.50 294 PRO A CA 1
ATOM 2128 C C . PRO A 1 294 ? -5.174 4.979 -15.058 1.00 78.50 294 PRO A C 1
ATOM 2130 O O . PRO A 1 294 ? -6.086 4.274 -15.481 1.00 78.50 294 PRO A O 1
ATOM 2133 N N . LEU A 1 295 ? -5.107 5.348 -13.774 1.00 68.12 295 LEU A N 1
ATOM 2134 C CA . LEU A 1 295 ? -6.028 4.848 -12.741 1.00 68.12 295 LEU A CA 1
ATOM 2135 C C . LEU A 1 295 ? -7.511 5.048 -13.108 1.00 68.12 295 LEU A C 1
ATOM 2137 O O . LEU A 1 295 ? -8.349 4.202 -12.815 1.00 68.12 295 LEU A O 1
ATOM 2141 N N . PHE A 1 296 ? -7.828 6.157 -13.780 1.00 75.62 296 PHE A N 1
ATOM 2142 C CA . PHE A 1 296 ? -9.188 6.495 -14.211 1.00 75.62 296 PHE A CA 1
ATOM 2143 C C . PHE A 1 296 ? -9.628 5.797 -15.504 1.00 75.62 296 PHE A C 1
ATOM 2145 O O . PHE A 1 296 ? -10.791 5.902 -15.881 1.00 75.62 296 PHE A O 1
ATOM 2152 N N . ALA A 1 297 ? -8.717 5.099 -16.185 1.00 74.81 297 ALA A N 1
ATOM 2153 C CA . ALA A 1 297 ? -9.024 4.267 -17.344 1.00 74.81 297 ALA A CA 1
ATOM 2154 C C . ALA A 1 297 ? -9.391 2.826 -16.945 1.00 74.81 297 ALA A C 1
ATOM 2156 O O . ALA A 1 297 ? -9.838 2.053 -17.792 1.00 74.81 297 ALA A O 1
ATOM 2157 N N . ALA A 1 298 ? -9.214 2.458 -15.668 1.00 66.62 298 ALA A N 1
ATOM 2158 C CA . ALA A 1 298 ? -9.562 1.136 -15.172 1.00 66.62 298 ALA A CA 1
ATOM 2159 C C . ALA A 1 298 ? -11.087 0.902 -15.245 1.00 66.62 298 ALA A C 1
ATOM 2161 O O . ALA A 1 298 ? -11.862 1.787 -14.865 1.00 66.62 298 ALA A O 1
ATOM 2162 N N . PRO A 1 299 ? -11.543 -0.287 -15.681 1.00 72.00 299 PRO A N 1
ATOM 2163 C CA . PRO A 1 299 ? -12.958 -0.638 -15.647 1.00 72.00 299 PRO A CA 1
ATOM 2164 C C . PRO A 1 299 ? -13.521 -0.555 -14.217 1.00 72.00 299 PRO A C 1
ATOM 2166 O O . PRO A 1 299 ? -12.817 -0.812 -13.236 1.00 72.00 299 PRO A O 1
ATOM 2169 N N . LEU A 1 300 ? -14.797 -0.173 -14.087 1.00 68.12 300 LEU A N 1
ATOM 2170 C CA . LEU A 1 300 ? -15.412 0.164 -12.795 1.00 68.12 300 LEU A CA 1
ATOM 2171 C C . LEU A 1 300 ? -15.361 -0.991 -11.778 1.00 68.12 300 LEU A C 1
ATOM 2173 O O . LEU A 1 300 ? -15.185 -0.756 -10.586 1.00 68.12 300 LEU A O 1
ATOM 2177 N N . ASP A 1 301 ? -15.475 -2.233 -12.236 1.00 58.50 301 ASP A N 1
ATOM 2178 C CA . ASP A 1 301 ? -15.378 -3.442 -11.411 1.00 58.50 301 ASP A CA 1
ATOM 2179 C C . ASP A 1 301 ? -13.982 -3.620 -10.781 1.00 58.50 301 ASP A C 1
ATOM 2181 O O . ASP A 1 301 ? -13.869 -3.933 -9.594 1.00 58.50 301 ASP A O 1
ATOM 2185 N N . HIS A 1 302 ? -12.918 -3.332 -11.533 1.00 61.91 302 HIS A N 1
ATOM 2186 C CA . HIS A 1 302 ? -11.539 -3.347 -11.042 1.00 61.91 302 HIS A CA 1
ATOM 2187 C C . HIS A 1 302 ? -11.272 -2.168 -10.103 1.00 61.91 302 HIS A C 1
ATOM 2189 O O . HIS A 1 302 ? -10.673 -2.343 -9.041 1.00 61.91 302 HIS A O 1
ATOM 2195 N N . ALA A 1 303 ? -11.781 -0.980 -10.443 1.00 63.72 303 ALA A N 1
ATOM 2196 C CA . ALA A 1 303 ? -11.677 0.203 -9.595 1.00 63.72 303 ALA A CA 1
ATOM 2197 C C . ALA A 1 303 ? -12.349 -0.014 -8.227 1.00 63.72 303 ALA A C 1
ATOM 2199 O O . ALA A 1 303 ? -11.752 0.304 -7.201 1.00 63.72 303 ALA A O 1
ATOM 2200 N N . ILE A 1 304 ? -13.544 -0.618 -8.186 1.00 60.81 304 ILE A N 1
ATOM 2201 C CA . ILE A 1 304 ? -14.237 -0.966 -6.933 1.00 60.81 304 ILE A CA 1
ATOM 2202 C C . ILE A 1 304 ? -13.407 -1.953 -6.105 1.00 60.81 304 ILE A C 1
ATOM 2204 O O . ILE A 1 304 ? -13.280 -1.767 -4.895 1.00 60.81 304 ILE A O 1
ATOM 2208 N N . GLY A 1 305 ? -12.806 -2.968 -6.733 1.00 61.56 305 GLY A N 1
ATOM 2209 C CA . GLY A 1 305 ? -11.937 -3.929 -6.048 1.00 61.56 305 GLY A CA 1
ATOM 2210 C C . GLY A 1 305 ? -10.689 -3.282 -5.436 1.00 61.56 305 GLY A C 1
ATOM 2211 O O . GLY A 1 305 ? -10.421 -3.456 -4.245 1.00 61.56 305 GLY A O 1
ATOM 2212 N N . TYR A 1 306 ? -9.949 -2.493 -6.221 1.00 60.06 306 TYR A N 1
ATOM 2213 C CA . TYR A 1 306 ? -8.723 -1.827 -5.769 1.00 60.06 306 TYR A CA 1
ATOM 2214 C C . TYR A 1 306 ? -8.993 -0.751 -4.713 1.00 60.06 306 TYR A C 1
ATOM 2216 O O . TYR A 1 306 ? -8.351 -0.729 -3.660 1.00 60.06 306 TYR A O 1
ATOM 2224 N N . VAL A 1 307 ? -9.964 0.127 -4.968 1.00 60.28 307 VAL A N 1
ATOM 2225 C CA . VAL A 1 307 ? -10.301 1.237 -4.070 1.00 60.28 307 VAL A CA 1
ATOM 2226 C C . VAL A 1 307 ? -11.002 0.721 -2.818 1.00 60.28 307 VAL A C 1
ATOM 2228 O O . VAL A 1 307 ? -10.67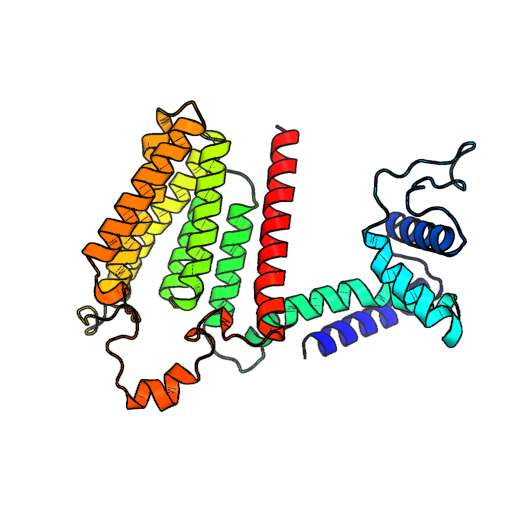3 1.158 -1.719 1.00 60.28 307 VAL A O 1
ATOM 2231 N N . GLY A 1 308 ? -11.915 -0.244 -2.942 1.00 61.34 308 GLY A N 1
ATOM 2232 C CA . GLY A 1 308 ? -12.636 -0.820 -1.808 1.00 61.34 308 GLY A CA 1
ATOM 2233 C C . GLY A 1 308 ? -11.705 -1.489 -0.799 1.00 61.34 308 GLY A C 1
ATOM 2234 O O . GLY A 1 308 ? -11.804 -1.221 0.401 1.00 61.34 308 GLY A O 1
ATOM 2235 N N . LEU A 1 309 ? -10.745 -2.292 -1.272 1.00 60.78 309 LEU A N 1
ATOM 2236 C CA . LEU A 1 309 ? -9.762 -2.935 -0.399 1.00 60.78 309 LEU A CA 1
ATOM 2237 C C . LEU A 1 309 ? -8.821 -1.909 0.256 1.00 60.78 309 LEU A C 1
ATOM 2239 O O . LEU A 1 309 ? -8.539 -2.009 1.452 1.00 60.78 309 LEU A O 1
ATOM 2243 N N . ALA A 1 310 ? -8.380 -0.893 -0.494 1.00 60.19 310 ALA A N 1
ATOM 2244 C CA . ALA A 1 310 ? -7.555 0.188 0.041 1.00 60.19 310 ALA A CA 1
ATOM 2245 C C . ALA A 1 310 ? -8.292 0.994 1.126 1.00 60.19 310 ALA A C 1
ATOM 2247 O O . ALA A 1 310 ? -7.736 1.239 2.198 1.00 60.19 310 ALA A O 1
ATOM 2248 N N . LEU A 1 311 ? -9.557 1.357 0.891 1.00 61.03 311 LEU A N 1
ATOM 2249 C CA . LEU A 1 311 ? -10.396 2.064 1.861 1.00 61.03 311 LEU A CA 1
ATOM 2250 C C . LEU A 1 311 ? -10.653 1.220 3.115 1.00 61.03 311 LEU A C 1
ATOM 2252 O O . LEU A 1 311 ? -10.557 1.746 4.223 1.00 61.03 311 LEU A O 1
ATOM 2256 N N . ALA A 1 312 ? -10.911 -0.082 2.967 1.00 63.53 312 ALA A N 1
ATOM 2257 C CA . ALA A 1 312 ? -11.065 -0.995 4.098 1.00 63.53 312 ALA A CA 1
ATOM 2258 C C . ALA A 1 312 ? -9.775 -1.089 4.934 1.00 63.53 312 ALA A C 1
ATOM 2260 O O . ALA A 1 312 ? -9.821 -0.993 6.162 1.00 63.53 312 ALA A O 1
ATOM 2261 N N . GLY A 1 313 ? -8.612 -1.200 4.281 1.00 60.59 313 GLY A N 1
ATOM 2262 C CA . GLY A 1 313 ? -7.308 -1.201 4.948 1.00 60.59 313 GLY A CA 1
ATOM 2263 C C . GLY A 1 313 ? -7.004 0.111 5.680 1.00 60.59 313 GLY A C 1
ATOM 2264 O O . GLY A 1 313 ? -6.537 0.095 6.823 1.00 60.59 313 GLY A O 1
ATOM 2265 N N . LEU A 1 314 ? -7.322 1.255 5.065 1.00 63.03 314 LEU A N 1
ATOM 2266 C CA . LEU A 1 314 ? -7.213 2.574 5.695 1.00 63.03 314 LEU A CA 1
ATOM 2267 C C . LEU A 1 314 ? -8.138 2.692 6.912 1.00 63.03 314 LEU A C 1
ATOM 2269 O O . LEU A 1 314 ? -7.690 3.110 7.980 1.00 63.03 314 LEU A O 1
ATOM 2273 N N . ALA A 1 315 ? -9.399 2.272 6.786 1.00 66.06 315 ALA A N 1
ATOM 2274 C CA . ALA A 1 315 ? -10.370 2.292 7.876 1.00 66.06 315 ALA A CA 1
ATOM 2275 C C . ALA A 1 315 ? -9.917 1.420 9.058 1.00 66.06 315 ALA A C 1
ATOM 2277 O O . ALA A 1 315 ? -9.915 1.889 10.197 1.00 66.06 315 ALA A O 1
ATOM 2278 N N . ALA A 1 316 ? -9.450 0.195 8.792 1.00 65.38 316 ALA A N 1
ATOM 2279 C CA . ALA A 1 316 ? -8.905 -0.699 9.813 1.00 65.38 316 ALA A CA 1
ATOM 2280 C C . ALA A 1 316 ? -7.673 -0.095 10.509 1.00 65.38 316 ALA A C 1
ATOM 2282 O O . ALA A 1 316 ? -7.550 -0.159 11.734 1.00 65.38 316 ALA A O 1
ATOM 2283 N N . THR A 1 317 ? -6.790 0.554 9.743 1.00 62.00 317 THR A N 1
ATOM 2284 C CA . THR A 1 317 ? -5.601 1.235 10.276 1.00 62.00 317 THR A CA 1
ATOM 2285 C C . THR A 1 317 ? -5.979 2.390 11.202 1.00 62.00 317 THR A C 1
ATOM 2287 O O . THR A 1 317 ? -5.433 2.504 12.301 1.00 62.00 317 THR A O 1
ATOM 2290 N N . VAL A 1 318 ? -6.932 3.235 10.796 1.00 69.25 318 VAL A N 1
ATOM 2291 C CA . VAL A 1 318 ? -7.419 4.360 11.610 1.00 69.25 318 VAL A CA 1
ATOM 2292 C C . VAL A 1 318 ? -8.124 3.860 12.869 1.00 69.25 318 VAL A C 1
ATOM 2294 O O . VAL A 1 318 ? -7.862 4.379 13.954 1.00 69.25 318 VAL A O 1
ATOM 2297 N N . TRP A 1 319 ? -8.987 2.849 12.745 1.00 70.75 319 TRP A N 1
ATOM 2298 C CA . TRP A 1 319 ? -9.704 2.256 13.874 1.00 70.75 319 TRP A CA 1
ATOM 2299 C C . TRP A 1 319 ? -8.740 1.695 14.922 1.00 70.75 319 TRP A C 1
ATOM 2301 O O . TRP A 1 319 ? -8.816 2.068 16.094 1.00 70.75 319 TRP A O 1
ATOM 2311 N N . GLN A 1 320 ? -7.774 0.877 14.493 1.00 69.75 320 GLN A N 1
ATOM 2312 C CA . GLN A 1 320 ? -6.788 0.297 15.400 1.00 69.75 320 GLN A CA 1
ATOM 2313 C C . GLN A 1 320 ? -5.932 1.380 16.061 1.00 69.75 320 GLN A C 1
ATOM 2315 O O . GLN A 1 320 ? -5.662 1.309 17.259 1.00 69.75 320 GLN A O 1
ATOM 2320 N N . TRP A 1 321 ? -5.519 2.399 15.301 1.00 65.12 321 TRP A N 1
ATOM 2321 C CA . TRP A 1 321 ? -4.731 3.505 15.838 1.00 65.12 321 TRP A CA 1
ATOM 2322 C C . TRP A 1 321 ? -5.461 4.256 16.953 1.00 65.12 321 TRP A C 1
ATOM 2324 O O . TRP A 1 321 ? -4.859 4.494 18.001 1.00 65.12 321 TRP A O 1
ATOM 2334 N N . ARG A 1 322 ? -6.750 4.570 16.761 1.00 72.50 322 ARG A N 1
ATOM 2335 C CA . ARG A 1 322 ? -7.588 5.202 17.793 1.00 72.50 322 ARG A CA 1
ATOM 2336 C C . ARG A 1 322 ? -7.676 4.327 19.039 1.00 72.50 322 ARG A C 1
ATOM 2338 O O . ARG A 1 322 ? -7.319 4.782 20.117 1.00 72.50 322 ARG A O 1
ATOM 2345 N N . ARG A 1 323 ? -7.990 3.038 18.869 1.00 72.88 323 ARG A N 1
ATOM 2346 C CA . ARG A 1 323 ? -8.084 2.089 19.986 1.00 72.88 323 ARG A CA 1
ATOM 2347 C C . ARG A 1 323 ? -6.803 2.033 20.821 1.00 72.88 323 ARG A C 1
ATOM 2349 O O . ARG A 1 323 ? -6.875 2.019 22.039 1.00 72.88 323 ARG A O 1
ATOM 2356 N N . THR A 1 324 ? -5.634 2.005 20.178 1.00 61.00 324 THR A N 1
ATOM 2357 C CA . THR A 1 324 ? -4.350 1.945 20.898 1.00 61.00 324 THR A CA 1
ATOM 2358 C C . THR A 1 324 ? -3.988 3.233 21.634 1.00 61.00 324 THR A C 1
ATOM 2360 O O . THR A 1 324 ? -3.184 3.175 22.558 1.00 61.00 324 THR A O 1
ATOM 2363 N N . ARG A 1 325 ? -4.546 4.380 21.227 1.00 61.22 325 ARG A N 1
ATOM 2364 C CA . ARG A 1 325 ? -4.351 5.661 21.917 1.00 61.22 325 ARG A CA 1
ATOM 2365 C C . ARG A 1 325 ? -5.205 5.788 23.165 1.00 61.22 325 ARG A C 1
ATOM 2367 O O . ARG A 1 325 ? -4.738 6.355 24.136 1.00 61.22 325 ARG A O 1
ATOM 2374 N N . ASP A 1 326 ? -6.420 5.257 23.134 1.00 52.50 326 ASP A N 1
ATOM 2375 C CA . ASP A 1 326 ? -7.354 5.372 24.258 1.00 52.50 326 ASP A CA 1
ATOM 2376 C C . ASP A 1 326 ? -6.983 4.437 25.429 1.00 52.50 326 ASP A C 1
ATOM 2378 O O . ASP A 1 326 ? -7.480 4.594 26.540 1.00 52.50 326 ASP A O 1
ATOM 2382 N N . THR A 1 327 ? -6.105 3.456 25.191 1.00 50.88 327 THR A N 1
ATOM 2383 C CA . THR A 1 327 ? -5.669 2.455 26.182 1.00 50.88 327 THR A CA 1
ATOM 2384 C C . THR A 1 327 ? -4.295 2.717 26.811 1.00 50.88 327 THR A C 1
ATOM 2386 O O . THR A 1 327 ? -3.830 1.870 27.572 1.00 50.88 327 THR A O 1
ATOM 2389 N N . GLY A 1 328 ? -3.608 3.811 26.462 1.00 43.25 328 GLY A N 1
ATOM 2390 C CA . GLY A 1 328 ? -2.260 4.142 26.953 1.00 43.25 328 GLY A CA 1
ATOM 2391 C C . GLY A 1 328 ? -2.187 5.542 27.532 1.00 43.25 328 GLY A C 1
ATOM 2392 O O . GLY A 1 328 ? -1.433 5.711 28.513 1.00 43.25 328 GLY A O 1
#

Foldseek 3Di:
DLLVVLVVVLVVVCVVCVVCLLVVNDPDPVLVVLLVVLVVVVVPPDQQQQFQCVPDPRTDHDPDHCPVSVQLSVQQVVCCVPPNNSVSNSCSSRPDVSNVVSLLCVVQVVCVPVPNPALVNLLVVLLVQLLCLLLDAAALVSLLSNQLSLLVSVLSFCLCVVSNVVSLVSLLVCCLVVQPRRLRSLQSNLVNNLVSLVVSLVPVDDPCQDPLACGDSHVLVSQLSNLQSVLSNVLSVVSVPDDHSVVSVVSSVVSNVVSNVVSCVVRVNVVPRCPPPDPVCCVPPLVPPQSNDDLVVDDPSVNCNVVVSVVVSVVSSVVSVVVVVVVD

Secondary structure (DSSP, 8-state):
-HHHHHHHHHHHHHHHTHHHHTTT--SSHHHHHHHHHHHHHHTT--TT--EETTSSTT-EE-SS-SGGGHHHHHHHHHHHHHH-HHHHHHHHHHSHHHHHHHHHHHHHHHTT-TT---THHHHHHHHHHHHHHHHS--SHHHHHHHHHHHHHHHHH-STTHHHHHHHHHHHHHHHHHHTHHHHHHHHHHHHHHHHHHHHHHHHS--GGGG---SSSSSHHHHHHHHHHHHHHHHHHHHGGG--SHHHHHHHHHHHHHHHHHHHHHH-GGGGSTTTTS-HHHHHHTGGG-GGGS-GGGS-HHHHHHHHHHHHHHHHHHHHHHHHHHHT-

pLDDT: mean 82.15, std 14.17, range [43.25, 98.62]

Sequence (328 aa):
MAATLALLLAAVWAWRDWAALSALRLPDTDDVMRLQQIRDWLGGQGFGDLAQHRLGAAGMEMHWSRLPDLVPGAIIALLTPVAGAHAAELVAVSAPVSVIVAALAYPASALFLPGRIDHHGLQLVLLLVLVRAVIGSGGWRSGAAAGGASVASLVVGMETAPFLALGGGVLVLRWIADGAGERLRLLGYGAALVGGLALAALLFRTSGWSVATCDAFAAPLWRAAQVAAVAPLALALVARGMKTPRARLITAFVVVDVAVVAALALSPACLSPYGGVDPLLERLWLGRVAEAQPLFAAPLDHAIGYVGLALAGLAATVWQWRRTRDTG

Radius of gyration: 25.22 Å; chains: 1; bounding box: 67×51×66 Å